Protein AF-A0A0B4XNF4-F1 (afdb_monomer_lite)

Organism: NCBI:txid391936

Foldseek 3Di:
DDDDDDDDPVVVVVVVVVVVVPPPPPPPPQPQVVQVVVCQVDQWNLSVLVLEPQVLLCVLLVPVPDGQDVLLSVLRRHWTFPDKDWDDPPPDCWIWIWTQTPPGDTWIKTFNAQRPDSNTTHWIQIQALLDISSPLSNLLVVLVVDPLSVVLSVCLQPLVCNVVSLVVDDPVSQALSSLSSNCSSCVVHPCNVVSLVSNVVHDDPPRQHCSQLVVCVVVVVVVSNVVSLVVCCVVNPDDLVSLLSVLVNCVVVVNLVVSCVSLVVSCVVVVPPPSSLVSNLLSCLQVVVLLVSLVSVVCCCPVVVDDDDLVVLCVDPSRVCSCPDPNVVVSVVVD

Secondary structure (DSS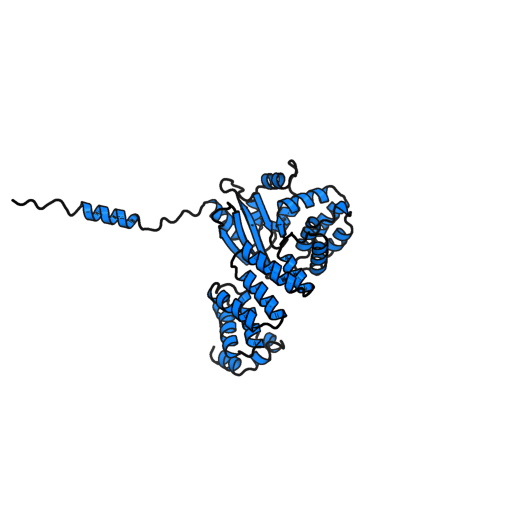P, 8-state):
-----SSSHHHHHHHHHHHHSSS-------HHHHHHHHHHSSSBSHHHHHTB-HHHHHHHTT-TTPPPPHHHHHHHHT-BEEEEEEEE-TTTSEEEEEEEETTTEEEEEEEEE-TTSSS-EEEEEETTTTEEHHHHHHHHHHHHHSHHHHHHHHHTT-HHHHHHHHHTS-GGG-SHHHHHHHHHHHTTSTTHHHHHHHHHHHS-TT---THHHHHHHHTT-HHHHHHHHHHHHHHH-S-HHHHHHHHHHHHHTT-HHHHHHHHHHHHHH-TT-TTHHHHHHHHHHHTT-HHHHHHHHHHHHHHH-----HHHHHHSTTTHHHHTSHHHHHHHH--

Structure (mmCIF, N/CA/C/O backbone):
data_AF-A0A0B4XNF4-F1
#
_entry.id   AF-A0A0B4XNF4-F1
#
loop_
_atom_site.group_PDB
_atom_site.id
_atom_site.type_symbol
_atom_site.label_atom_id
_atom_site.label_alt_id
_atom_site.label_comp_id
_atom_site.label_asym_id
_atom_site.label_entity_id
_atom_site.label_seq_id
_atom_site.pdbx_PDB_ins_code
_atom_site.Cartn_x
_atom_site.Cartn_y
_atom_site.Cartn_z
_atom_site.occupancy
_atom_site.B_iso_or_equiv
_atom_site.auth_seq_id
_atom_site.auth_comp_id
_atom_site.auth_asym_id
_atom_site.auth_atom_id
_atom_site.pdbx_PDB_model_num
ATOM 1 N N . MET A 1 1 ? -77.225 21.112 -27.942 1.00 28.45 1 MET A N 1
ATOM 2 C CA . MET A 1 1 ? -76.495 21.475 -26.704 1.00 28.45 1 MET A CA 1
ATOM 3 C C . MET A 1 1 ? -76.678 20.302 -25.755 1.00 28.45 1 MET A C 1
ATOM 5 O O . MET A 1 1 ? -77.821 20.010 -25.465 1.00 28.45 1 MET A O 1
ATOM 9 N N . VAL A 1 2 ? -75.687 19.519 -25.339 1.00 25.95 2 VAL A N 1
ATOM 10 C CA . VAL A 1 2 ? -74.251 19.757 -25.130 1.00 25.95 2 VAL A CA 1
ATOM 11 C C . VAL A 1 2 ? -73.473 18.478 -25.488 1.00 25.95 2 VAL A C 1
ATOM 13 O O . VAL A 1 2 ? -73.978 17.373 -25.327 1.00 25.95 2 VAL A O 1
ATOM 16 N N . ILE A 1 3 ? -72.271 18.670 -26.031 1.00 24.78 3 ILE A N 1
ATOM 17 C CA . ILE A 1 3 ? -71.303 17.656 -26.462 1.00 24.78 3 ILE A CA 1
ATOM 18 C C . ILE A 1 3 ? -70.523 17.164 -25.233 1.00 24.78 3 ILE A C 1
ATOM 20 O O . ILE A 1 3 ? -69.818 17.954 -24.614 1.00 24.78 3 ILE A O 1
ATOM 24 N N . GLU A 1 4 ? -70.603 15.871 -24.914 1.00 26.36 4 GLU A N 1
ATOM 25 C CA . GLU A 1 4 ? -69.758 15.199 -23.915 1.00 26.36 4 GLU A CA 1
ATOM 26 C C . GLU A 1 4 ? -69.391 13.788 -24.403 1.00 26.36 4 GLU A C 1
ATOM 28 O O . GLU A 1 4 ? -70.054 12.820 -24.070 1.00 26.36 4 GLU A O 1
ATOM 33 N N . THR A 1 5 ? -68.327 13.663 -25.205 1.00 34.84 5 THR A N 1
ATOM 34 C CA . THR A 1 5 ? -67.560 12.409 -25.390 1.00 34.84 5 THR A CA 1
ATOM 35 C C . THR A 1 5 ? -66.313 12.699 -26.229 1.00 34.84 5 THR A C 1
ATOM 37 O O . THR A 1 5 ? -66.325 12.470 -27.431 1.00 34.84 5 THR A O 1
ATOM 40 N N . ALA A 1 6 ? -65.246 13.235 -25.622 1.00 31.80 6 ALA A N 1
ATOM 41 C CA . ALA A 1 6 ? -63.879 13.212 -26.180 1.00 31.80 6 ALA A CA 1
ATOM 42 C C . ALA A 1 6 ? -62.848 13.832 -25.210 1.00 31.80 6 ALA A C 1
ATOM 44 O O . ALA A 1 6 ? -62.191 14.803 -25.558 1.00 31.80 6 ALA A O 1
ATOM 45 N N . CYS A 1 7 ? -62.698 13.343 -23.968 1.00 32.69 7 CYS A N 1
ATOM 46 C CA . CYS A 1 7 ? -61.593 13.841 -23.119 1.00 32.69 7 CYS A CA 1
ATOM 47 C C . CYS A 1 7 ? -61.145 12.909 -21.976 1.00 32.69 7 CYS A C 1
ATOM 49 O O . CYS A 1 7 ? -60.758 13.369 -20.907 1.00 32.69 7 CYS A O 1
ATOM 51 N N . ARG A 1 8 ? -61.206 11.579 -22.152 1.00 33.34 8 ARG A N 1
ATOM 52 C CA . ARG A 1 8 ? -60.682 10.629 -21.139 1.00 33.34 8 ARG A CA 1
ATOM 53 C C . ARG A 1 8 ? -59.681 9.589 -21.658 1.00 33.34 8 ARG A C 1
ATOM 55 O O . ARG A 1 8 ? -58.999 8.972 -20.846 1.00 33.34 8 ARG A O 1
ATOM 62 N N . GLY A 1 9 ? -59.524 9.440 -22.977 1.00 33.97 9 GLY A N 1
ATOM 63 C CA . GLY A 1 9 ? -58.537 8.522 -23.570 1.00 33.97 9 GLY A CA 1
ATOM 64 C C . GLY A 1 9 ? -57.116 9.095 -23.639 1.00 33.97 9 GLY A C 1
ATOM 65 O O . GLY A 1 9 ? -56.156 8.412 -23.295 1.00 33.97 9 GLY A O 1
ATOM 66 N N . LEU A 1 10 ? -56.978 10.374 -24.006 1.00 37.56 10 LEU A N 1
ATOM 67 C CA . LEU A 1 10 ? -55.672 11.021 -24.198 1.00 37.56 10 LEU A CA 1
ATOM 68 C C . LEU A 1 10 ? -54.926 11.290 -22.883 1.00 37.56 10 LEU A C 1
ATOM 70 O O . LEU A 1 10 ? -53.710 11.136 -22.834 1.00 37.56 10 LEU A O 1
ATOM 74 N N . LEU A 1 11 ? -55.633 11.598 -21.789 1.00 36.94 11 LEU A N 1
ATOM 75 C CA . LEU A 1 11 ? -54.983 11.914 -20.512 1.00 36.94 11 LEU A CA 1
ATOM 76 C C . LEU A 1 11 ? -54.323 10.687 -19.853 1.00 36.94 11 LEU A C 1
ATOM 78 O O . LEU A 1 11 ? -53.301 10.825 -19.189 1.00 36.94 11 LEU A O 1
ATOM 82 N N . ARG A 1 12 ? -54.862 9.474 -20.064 1.00 40.56 12 ARG A N 1
ATOM 83 C CA . ARG A 1 12 ? -54.272 8.229 -19.532 1.00 40.56 12 ARG A CA 1
ATOM 84 C C . ARG A 1 12 ? -53.053 7.761 -20.329 1.00 40.56 12 ARG A C 1
ATOM 86 O O . ARG A 1 12 ? -52.117 7.246 -19.730 1.00 40.56 12 ARG A O 1
ATOM 93 N N . LEU A 1 13 ? -53.034 7.989 -21.644 1.00 42.91 13 LEU A N 1
ATOM 94 C CA . LEU A 1 13 ? -51.866 7.700 -22.486 1.00 42.91 13 LEU A CA 1
ATOM 95 C C . LEU A 1 13 ? -50.716 8.684 -22.229 1.00 42.91 13 LEU A C 1
ATOM 97 O O . LEU A 1 13 ? -49.564 8.265 -22.172 1.00 42.91 13 LEU A O 1
ATOM 101 N N . VAL A 1 14 ? -51.021 9.962 -21.977 1.00 48.84 14 VAL A N 1
ATOM 102 C CA . VAL A 1 14 ? -50.005 10.967 -21.626 1.00 48.84 14 VAL A CA 1
ATOM 103 C C . VAL A 1 14 ? -49.441 10.737 -20.216 1.00 48.84 14 VAL A C 1
ATOM 105 O O . VAL A 1 14 ? -48.230 10.839 -20.035 1.00 48.84 14 VAL A O 1
ATOM 108 N N . LEU A 1 15 ? -50.259 10.335 -19.230 1.00 45.06 15 LEU A N 1
ATOM 109 C CA . LEU A 1 15 ? -49.745 9.995 -17.893 1.00 45.06 15 LEU A CA 1
ATOM 110 C C . LEU A 1 15 ? -48.901 8.711 -17.878 1.00 45.06 15 LEU A C 1
ATOM 112 O O . LEU A 1 15 ? -47.903 8.660 -17.166 1.00 45.06 15 LEU A O 1
ATOM 116 N N . ALA A 1 16 ? -49.261 7.690 -18.662 1.00 44.75 16 ALA A N 1
ATOM 117 C CA . ALA A 1 16 ? -48.461 6.467 -18.765 1.00 44.75 16 ALA A CA 1
ATOM 118 C C . ALA A 1 16 ? -47.117 6.713 -19.481 1.00 44.75 16 ALA A C 1
ATOM 120 O O . ALA A 1 16 ? -46.099 6.160 -19.073 1.00 44.75 16 ALA A O 1
ATOM 121 N N . ALA A 1 17 ? -47.089 7.593 -20.489 1.00 43.19 17 ALA A N 1
ATOM 122 C CA . ALA A 1 17 ? -45.854 7.999 -21.161 1.00 43.19 17 ALA A CA 1
ATOM 123 C C . ALA A 1 17 ? -44.941 8.858 -20.262 1.00 43.19 17 ALA A C 1
ATOM 125 O O . ALA A 1 17 ? -43.723 8.706 -20.306 1.00 43.19 17 ALA A O 1
ATOM 126 N N . LEU A 1 18 ? -45.511 9.709 -19.399 1.00 42.59 18 LEU A N 1
ATOM 127 C CA . LEU A 1 18 ? -44.748 10.514 -18.434 1.00 42.59 18 LEU A CA 1
ATOM 128 C C . LEU A 1 18 ? -44.235 9.701 -17.231 1.00 42.59 18 LEU A C 1
ATOM 130 O O . LEU A 1 18 ? -43.198 10.049 -16.677 1.00 42.59 18 LEU A O 1
ATOM 134 N N . LEU A 1 19 ? -44.906 8.605 -16.856 1.00 41.84 19 LEU A N 1
ATOM 135 C CA . LEU A 1 19 ? -44.451 7.692 -15.793 1.00 41.84 19 LEU A CA 1
ATOM 136 C C . LEU A 1 19 ? -43.402 6.670 -16.265 1.00 41.84 19 LEU A C 1
ATOM 138 O O . LEU A 1 19 ? -42.635 6.169 -15.450 1.00 41.84 19 LEU A O 1
ATOM 142 N N . LEU A 1 20 ? -43.321 6.381 -17.568 1.00 41.09 20 LEU A N 1
ATOM 143 C CA . LEU A 1 20 ? -42.229 5.580 -18.143 1.00 41.09 20 LEU A CA 1
ATOM 144 C C . LEU A 1 20 ? -40.959 6.407 -18.408 1.00 41.09 20 LEU A C 1
ATOM 146 O O . LEU A 1 20 ? -39.875 5.839 -18.494 1.00 41.09 20 LEU A O 1
ATOM 150 N N . ALA A 1 21 ? -41.073 7.737 -18.489 1.00 42.31 21 ALA A N 1
ATOM 151 C CA . ALA A 1 21 ? -39.938 8.652 -18.646 1.00 42.31 21 ALA A CA 1
ATOM 152 C C . ALA A 1 21 ? -39.245 9.024 -17.318 1.00 42.31 21 ALA A C 1
ATOM 154 O O . ALA A 1 21 ? -38.211 9.687 -17.339 1.00 42.31 21 ALA A O 1
ATOM 155 N N . SER A 1 22 ? -39.800 8.613 -16.171 1.00 40.47 22 SER A N 1
ATOM 156 C CA . SER A 1 22 ? -39.232 8.843 -14.833 1.00 40.47 22 SER A CA 1
ATOM 157 C C . SER A 1 22 ? -38.650 7.588 -14.181 1.00 40.47 22 SER A C 1
ATOM 159 O O . SER A 1 22 ? -38.170 7.653 -13.048 1.00 40.47 22 SER A O 1
ATOM 161 N N . LEU A 1 23 ? -38.632 6.454 -14.889 1.00 43.44 23 LEU A N 1
ATOM 162 C CA . LEU A 1 23 ? -37.723 5.378 -14.520 1.00 43.44 23 LEU A CA 1
ATOM 163 C C . LEU A 1 23 ? -36.303 5.923 -14.702 1.00 43.44 23 LEU A C 1
ATOM 165 O O . LEU A 1 23 ? -36.015 6.448 -15.782 1.00 43.44 23 LEU A O 1
ATOM 169 N N . PRO A 1 24 ? -35.420 5.841 -13.688 1.00 41.25 24 PRO A N 1
ATOM 170 C CA . PRO A 1 24 ? -34.018 6.138 -13.909 1.00 41.25 24 PRO A CA 1
ATOM 171 C C . PRO A 1 24 ? -33.595 5.249 -15.071 1.00 41.25 24 PRO A C 1
ATOM 173 O O . PRO A 1 24 ? -33.658 4.023 -14.965 1.00 41.25 24 PRO A O 1
ATOM 176 N N . GLN A 1 25 ? -33.257 5.858 -16.211 1.00 42.34 25 GLN A N 1
ATOM 177 C CA . GLN A 1 25 ? -32.556 5.141 -17.260 1.00 42.34 25 GLN A CA 1
ATOM 178 C C . GLN A 1 25 ? -31.376 4.515 -16.540 1.00 42.34 25 GLN A C 1
ATOM 180 O O . GLN A 1 25 ? -30.525 5.245 -16.027 1.00 42.34 25 GLN A O 1
ATOM 185 N N . ALA A 1 26 ? -31.385 3.186 -16.414 1.00 40.59 26 ALA A N 1
ATOM 186 C CA . ALA A 1 26 ? -30.200 2.453 -16.038 1.00 40.59 26 ALA A CA 1
ATOM 187 C C . ALA A 1 26 ? -29.164 2.927 -17.048 1.00 40.59 26 ALA A C 1
ATOM 189 O O . ALA A 1 26 ? -29.261 2.598 -18.233 1.00 40.59 26 ALA A O 1
ATOM 190 N N . ARG A 1 27 ? -28.282 3.841 -16.620 1.00 43.75 27 ARG A N 1
ATOM 191 C CA . ARG A 1 27 ? -27.137 4.234 -17.424 1.00 43.75 27 ARG A CA 1
ATOM 192 C C . ARG A 1 27 ? -26.480 2.902 -17.706 1.00 43.75 27 ARG A C 1
ATOM 194 O O . ARG A 1 27 ? -26.075 2.232 -16.760 1.00 43.75 27 ARG A O 1
ATOM 201 N N . ALA A 1 28 ? -26.501 2.480 -18.969 1.00 45.72 28 ALA A N 1
ATOM 202 C CA . ALA A 1 28 ? -25.664 1.378 -19.386 1.00 45.72 28 ALA A CA 1
ATOM 203 C C . ALA A 1 28 ? -24.283 1.753 -18.863 1.00 45.72 28 ALA A C 1
ATOM 205 O O . ALA A 1 28 ? -23.783 2.827 -19.222 1.00 45.72 28 ALA A O 1
ATOM 206 N N . GLU A 1 29 ? -23.759 0.967 -17.917 1.00 50.31 29 GLU A N 1
ATOM 207 C CA . GLU A 1 29 ? -22.402 1.179 -17.442 1.00 50.31 29 GLU A CA 1
ATOM 208 C C . GLU A 1 29 ? -21.552 1.311 -18.694 1.00 50.31 29 GLU A C 1
ATOM 210 O O . GLU A 1 29 ? -21.731 0.510 -19.627 1.00 50.31 29 GLU A O 1
ATOM 215 N N . PRO A 1 30 ? -20.729 2.365 -18.799 1.00 56.06 30 PRO A N 1
ATOM 216 C CA . PRO A 1 30 ? -19.910 2.510 -19.976 1.00 56.06 30 PRO A CA 1
ATOM 217 C C . PRO A 1 30 ? -19.162 1.176 -20.106 1.00 56.06 30 PRO A C 1
ATOM 219 O O . PRO A 1 30 ? -18.487 0.752 -19.171 1.00 56.06 30 PRO A O 1
ATOM 222 N N . ALA A 1 31 ? -19.327 0.493 -21.248 1.00 59.81 31 ALA A N 1
ATOM 223 C CA . ALA A 1 31 ? -18.692 -0.795 -21.560 1.00 59.81 31 ALA A CA 1
ATOM 224 C C . ALA A 1 31 ? -17.223 -0.943 -21.084 1.00 59.81 31 ALA A C 1
ATOM 226 O O . ALA A 1 31 ? -16.822 -2.056 -20.740 1.00 59.81 31 ALA A O 1
ATOM 227 N N . PRO A 1 32 ? -16.417 0.137 -21.014 1.00 65.00 32 PRO A N 1
ATOM 228 C CA . PRO A 1 32 ? -15.064 0.077 -20.488 1.00 65.00 32 PRO A CA 1
ATOM 229 C C . PRO A 1 32 ? -14.950 -0.126 -18.952 1.00 65.00 32 PRO A C 1
ATOM 231 O O . PRO A 1 32 ? -14.004 -0.771 -18.500 1.00 65.00 32 PRO A O 1
ATOM 234 N N . TYR A 1 33 ? -15.908 0.355 -18.148 1.00 72.25 33 TYR A N 1
ATOM 235 C CA . TYR A 1 33 ? -15.949 0.167 -16.685 1.00 72.25 33 TYR A CA 1
ATOM 236 C C . TYR A 1 33 ? -16.245 -1.294 -16.324 1.00 72.25 33 TYR A C 1
ATOM 238 O O . TYR A 1 33 ? -15.512 -1.908 -15.553 1.00 72.25 33 TYR A O 1
ATOM 246 N N . ALA A 1 34 ? -17.245 -1.891 -16.978 1.00 77.62 34 ALA A N 1
ATOM 247 C CA . ALA A 1 34 ? -17.615 -3.291 -16.776 1.00 77.62 34 ALA A CA 1
ATOM 248 C C . ALA A 1 34 ? -16.470 -4.264 -17.118 1.00 77.62 34 ALA A C 1
ATOM 250 O O . ALA A 1 34 ? -16.282 -5.268 -16.437 1.00 77.62 34 ALA A O 1
ATOM 251 N N . ALA A 1 35 ? -15.668 -3.960 -18.146 1.00 78.81 35 ALA A N 1
ATOM 252 C CA . ALA A 1 35 ? -14.488 -4.758 -18.482 1.00 78.81 35 ALA A CA 1
ATOM 253 C C . ALA A 1 35 ? -13.402 -4.692 -17.395 1.00 78.81 35 ALA A C 1
ATOM 255 O O . ALA A 1 35 ? -12.731 -5.692 -17.138 1.00 78.81 35 ALA A O 1
ATOM 256 N N . LEU A 1 36 ? -13.228 -3.527 -16.759 1.00 81.62 36 LEU A N 1
ATOM 257 C CA . LEU A 1 36 ? -12.275 -3.347 -15.668 1.00 81.62 36 LEU A CA 1
ATOM 258 C C . LEU A 1 36 ? -12.747 -4.049 -14.392 1.00 81.62 36 LEU A C 1
ATOM 260 O O . LEU A 1 36 ? -11.963 -4.783 -13.799 1.00 81.62 36 LEU A O 1
ATOM 264 N N . GLU A 1 37 ? -14.014 -3.881 -14.012 1.00 83.25 37 GLU A N 1
ATOM 265 C CA . GLU A 1 37 ? -14.615 -4.611 -12.887 1.00 83.25 37 GLU A CA 1
ATOM 266 C C . GLU A 1 37 ? -14.481 -6.124 -13.091 1.00 83.25 37 GLU A C 1
ATOM 268 O O . GLU A 1 37 ? -13.939 -6.816 -12.235 1.00 83.25 37 GLU A O 1
ATOM 273 N N . HIS A 1 38 ? -14.817 -6.626 -14.284 1.00 85.06 38 HIS A N 1
ATOM 274 C CA . HIS A 1 38 ? -14.670 -8.048 -14.590 1.00 85.06 38 HIS A CA 1
ATOM 275 C C . HIS A 1 38 ? -13.218 -8.543 -14.499 1.00 85.06 38 HIS A C 1
ATOM 277 O O . HIS A 1 38 ? -12.954 -9.661 -14.056 1.00 85.06 38 HIS A O 1
ATOM 283 N N . ALA A 1 39 ? -12.246 -7.718 -14.899 1.00 85.00 39 ALA A N 1
ATOM 284 C CA . ALA A 1 39 ? -10.832 -8.049 -14.751 1.00 85.00 39 ALA A CA 1
ATOM 285 C C . ALA A 1 39 ? -10.368 -8.054 -13.279 1.00 85.00 39 ALA A C 1
ATOM 287 O O . ALA A 1 39 ? -9.372 -8.702 -12.950 1.00 85.00 39 ALA A O 1
ATOM 288 N N . LEU A 1 40 ? -11.073 -7.348 -12.396 1.00 84.94 40 LEU A N 1
ATOM 289 C CA . LEU A 1 40 ? -10.764 -7.236 -10.972 1.00 84.94 40 LEU A CA 1
ATOM 290 C C . LEU A 1 40 ? -11.582 -8.194 -10.091 1.00 84.94 40 LEU A C 1
ATOM 292 O O . LEU A 1 40 ? -11.242 -8.349 -8.924 1.00 84.94 40 LEU A O 1
ATOM 296 N N . ASP A 1 41 ? -12.564 -8.914 -10.648 1.00 83.88 41 ASP A N 1
ATOM 297 C CA . ASP A 1 41 ? -13.297 -10.002 -9.969 1.00 83.88 41 ASP A CA 1
ATOM 298 C C . ASP A 1 41 ? -12.378 -11.151 -9.500 1.00 83.88 41 ASP A C 1
ATOM 300 O O . ASP A 1 41 ? -12.750 -11.989 -8.673 1.00 83.88 41 ASP A O 1
ATOM 304 N N . GLY A 1 42 ? -11.171 -11.233 -10.065 1.00 80.50 42 GLY A N 1
ATOM 305 C CA . GLY A 1 42 ? -10.157 -12.210 -9.694 1.00 80.50 42 GLY A CA 1
ATOM 306 C C . GLY A 1 42 ? -9.465 -11.916 -8.359 1.00 80.50 42 GLY A C 1
ATOM 307 O O . GLY A 1 42 ? -9.653 -10.898 -7.707 1.00 80.50 42 GLY A O 1
ATOM 308 N N . THR A 1 43 ? -8.574 -12.824 -7.956 1.00 80.88 43 THR A N 1
ATOM 309 C CA . THR A 1 43 ? -7.739 -12.642 -6.750 1.00 80.88 43 THR A CA 1
ATOM 310 C C . THR A 1 43 ? -6.354 -12.080 -7.060 1.00 80.88 43 THR A C 1
ATOM 312 O O . THR A 1 43 ? -5.520 -11.983 -6.159 1.00 80.88 43 THR A O 1
ATOM 315 N N . THR A 1 44 ? -6.076 -11.740 -8.322 1.00 85.81 44 THR A N 1
ATOM 316 C CA . THR A 1 44 ? -4.796 -11.179 -8.765 1.00 85.81 44 THR A CA 1
ATOM 317 C C . THR A 1 44 ? -4.991 -10.080 -9.804 1.00 85.81 44 THR A C 1
ATOM 319 O O . THR A 1 44 ? -6.036 -10.006 -10.444 1.00 85.81 44 THR A O 1
ATOM 322 N N . LEU A 1 45 ? -3.959 -9.262 -10.028 1.00 84.62 45 LEU A N 1
ATOM 323 C CA . LEU A 1 45 ? -3.954 -8.248 -11.093 1.00 84.62 45 LEU A CA 1
ATOM 324 C C . LEU A 1 45 ? -3.729 -8.834 -12.501 1.00 84.62 45 LEU A C 1
ATOM 326 O O . LEU A 1 45 ? -3.678 -8.094 -13.480 1.00 84.62 45 LEU A O 1
ATOM 330 N N . GLY A 1 46 ? -3.572 -10.151 -12.642 1.00 86.81 46 GLY A N 1
ATOM 331 C CA . GLY A 1 46 ? -3.288 -10.814 -13.918 1.00 86.81 46 GLY A CA 1
ATOM 332 C C . GLY A 1 46 ? -4.266 -10.446 -15.041 1.00 86.81 46 GLY A C 1
ATOM 333 O O . GLY A 1 46 ? -3.807 -10.063 -16.119 1.00 86.81 46 GLY A O 1
ATOM 334 N N . PRO A 1 47 ? -5.592 -10.488 -14.816 1.00 87.88 47 PRO A N 1
ATOM 335 C CA . PRO A 1 47 ? -6.554 -10.101 -15.842 1.00 87.88 47 PRO A CA 1
ATOM 336 C C . PRO A 1 47 ? -6.492 -8.604 -16.187 1.00 87.88 47 PRO A C 1
ATOM 338 O O . PRO A 1 47 ? -6.645 -8.255 -17.356 1.00 87.88 47 PRO A O 1
ATOM 341 N N . LEU A 1 48 ? -6.162 -7.728 -15.225 1.00 87.19 48 LEU A N 1
ATOM 342 C CA . LEU A 1 48 ? -5.898 -6.308 -15.498 1.00 87.19 48 LEU A CA 1
ATOM 343 C C . LEU A 1 48 ? -4.718 -6.137 -16.466 1.00 87.19 48 LEU A C 1
ATOM 345 O O . LEU A 1 48 ? -4.785 -5.304 -17.368 1.00 87.19 48 LEU A O 1
ATOM 349 N N . MET A 1 49 ? -3.668 -6.963 -16.352 1.00 86.56 49 MET A N 1
ATOM 350 C CA . MET A 1 49 ? -2.564 -6.958 -17.328 1.00 86.56 49 MET A CA 1
ATOM 351 C C . MET A 1 49 ? -3.044 -7.331 -18.738 1.00 86.56 49 MET A C 1
ATOM 353 O O . MET A 1 49 ? -2.458 -6.894 -19.724 1.00 86.56 49 MET A O 1
ATOM 357 N N . GLY A 1 50 ? -4.110 -8.128 -18.856 1.00 87.06 50 GLY A N 1
ATOM 358 C CA . GLY A 1 50 ? -4.723 -8.484 -20.138 1.00 87.06 50 GLY A CA 1
ATOM 359 C C . GLY A 1 50 ? -5.360 -7.293 -20.860 1.00 87.06 50 GLY A C 1
ATOM 360 O O . GLY A 1 50 ? -5.406 -7.280 -22.091 1.00 87.06 50 GLY A O 1
ATOM 361 N N . LEU A 1 51 ? -5.781 -6.273 -20.106 1.00 89.00 51 LEU A N 1
ATOM 362 C CA . LEU A 1 51 ? -6.349 -5.025 -20.623 1.00 89.00 51 LEU A CA 1
ATOM 363 C C . LEU A 1 51 ? -5.285 -3.998 -21.039 1.00 89.00 51 LEU A C 1
ATOM 365 O O . LEU A 1 51 ? -5.634 -2.955 -21.594 1.00 89.00 51 LEU A O 1
ATOM 369 N N . LEU A 1 52 ? -4.004 -4.279 -20.786 1.00 89.44 52 LEU A N 1
ATOM 370 C CA . LEU A 1 52 ? -2.896 -3.377 -21.074 1.00 89.44 52 LEU A CA 1
ATOM 371 C C . LEU A 1 52 ? -2.507 -3.406 -22.560 1.00 89.44 52 LEU A C 1
ATOM 373 O O . LEU A 1 52 ? -2.111 -4.441 -23.111 1.00 89.44 52 LEU A O 1
ATOM 377 N N . ASP A 1 53 ? -2.551 -2.243 -23.203 1.00 90.19 53 ASP A N 1
ATOM 378 C CA . ASP A 1 53 ? -1.970 -2.002 -24.519 1.00 90.19 53 ASP A CA 1
ATOM 379 C C . ASP A 1 53 ? -0.450 -1.858 -24.386 1.00 90.19 53 ASP A C 1
ATOM 381 O O . ASP A 1 53 ? 0.103 -0.773 -24.209 1.00 90.19 53 ASP A O 1
ATOM 385 N N . THR A 1 54 ? 0.246 -2.988 -24.499 1.00 88.81 54 THR A N 1
ATOM 386 C CA . THR A 1 54 ? 1.710 -3.054 -24.416 1.00 88.81 54 THR A CA 1
ATOM 387 C C . THR A 1 54 ? 2.417 -2.248 -25.507 1.00 88.81 54 THR A C 1
ATOM 389 O O . THR A 1 54 ? 3.567 -1.858 -25.315 1.00 88.81 54 THR A O 1
ATOM 392 N N . ALA A 1 55 ? 1.764 -1.992 -26.648 1.00 88.25 55 ALA A N 1
ATOM 393 C CA . ALA A 1 55 ? 2.337 -1.173 -27.711 1.00 88.25 55 ALA A CA 1
ATOM 394 C C . ALA A 1 55 ? 2.225 0.319 -27.373 1.00 88.25 55 ALA A C 1
ATOM 396 O O . ALA A 1 55 ? 3.182 1.064 -27.587 1.00 88.25 55 ALA A O 1
ATOM 397 N N . ALA A 1 56 ? 1.090 0.757 -26.819 1.00 89.25 56 ALA A N 1
ATOM 398 C CA . ALA A 1 56 ? 0.963 2.101 -26.259 1.00 89.25 56 ALA A CA 1
ATOM 399 C C . ALA A 1 56 ? 1.951 2.322 -25.114 1.00 89.25 56 ALA A C 1
ATOM 401 O O . ALA A 1 56 ? 2.703 3.290 -25.165 1.00 89.25 56 ALA A O 1
ATOM 402 N N . LEU A 1 57 ? 2.040 1.374 -24.179 1.00 90.38 57 LEU A N 1
ATOM 403 C CA . LEU A 1 57 ? 2.997 1.431 -23.079 1.00 90.38 57 LEU A CA 1
ATOM 404 C C . LEU A 1 57 ? 4.442 1.579 -23.577 1.00 90.38 57 LEU A C 1
ATOM 406 O O . LEU A 1 57 ? 5.185 2.412 -23.071 1.00 90.38 57 LEU A O 1
ATOM 410 N N . ALA A 1 58 ? 4.850 0.801 -24.587 1.00 89.81 58 ALA A N 1
ATOM 411 C CA . ALA A 1 58 ? 6.192 0.904 -25.161 1.00 89.81 58 ALA A CA 1
ATOM 412 C C . ALA A 1 58 ? 6.453 2.278 -25.804 1.00 89.81 58 ALA A C 1
ATOM 414 O O . ALA A 1 58 ? 7.558 2.812 -25.681 1.00 89.81 58 ALA A O 1
ATOM 415 N N . ARG A 1 59 ? 5.451 2.867 -26.475 1.00 90.31 59 ARG A N 1
ATOM 416 C CA . ARG A 1 59 ? 5.549 4.228 -27.030 1.00 90.31 59 ARG A CA 1
ATOM 417 C C . ARG A 1 59 ? 5.679 5.273 -25.928 1.00 90.31 59 ARG A C 1
ATOM 419 O O . ARG A 1 59 ? 6.579 6.101 -26.007 1.00 90.31 59 ARG A O 1
ATOM 426 N N . ASP A 1 60 ? 4.838 5.189 -24.903 1.00 90.50 60 ASP A N 1
ATOM 427 C CA . ASP A 1 60 ? 4.823 6.122 -23.772 1.00 90.50 60 ASP A CA 1
ATOM 428 C C . ASP A 1 60 ? 6.131 5.995 -22.944 1.00 90.50 60 ASP A C 1
ATOM 430 O O . ASP A 1 60 ? 6.690 6.981 -22.463 1.00 90.50 60 ASP A O 1
ATOM 434 N N . ALA A 1 61 ? 6.728 4.798 -22.905 1.00 90.12 61 ALA A N 1
ATOM 435 C CA . ALA A 1 61 ? 8.056 4.548 -22.342 1.00 90.12 61 ALA A CA 1
ATOM 436 C C . ALA A 1 61 ? 9.229 5.014 -23.238 1.00 90.12 61 ALA A C 1
ATOM 438 O O . ALA A 1 61 ? 10.373 5.027 -22.778 1.00 90.12 61 ALA A O 1
ATOM 439 N N . GLY A 1 62 ? 8.983 5.407 -24.493 1.00 92.00 62 GLY A N 1
ATOM 440 C CA . GLY A 1 62 ? 10.018 5.839 -25.442 1.00 92.00 62 GLY A CA 1
ATOM 441 C C . GLY A 1 62 ? 10.876 4.699 -26.009 1.00 92.00 62 GLY A C 1
ATOM 442 O O . GLY A 1 62 ? 12.022 4.919 -26.391 1.00 92.00 62 GLY A O 1
ATOM 443 N N . LEU A 1 63 ? 10.350 3.473 -26.056 1.00 88.12 63 LEU A N 1
ATOM 444 C CA . LEU A 1 63 ? 11.117 2.255 -26.340 1.00 88.12 63 LEU A CA 1
ATOM 445 C C . LEU A 1 63 ? 11.266 1.890 -27.829 1.00 88.12 63 LEU A C 1
ATOM 447 O O . LEU A 1 63 ? 11.793 0.822 -28.117 1.00 88.12 63 LEU A O 1
ATOM 451 N N . ALA A 1 64 ? 10.844 2.744 -28.769 1.00 76.19 64 ALA A N 1
ATOM 452 C CA . ALA A 1 64 ? 11.015 2.557 -30.222 1.00 76.19 64 ALA A CA 1
ATOM 453 C C . ALA A 1 64 ? 10.754 1.107 -30.710 1.00 76.19 64 ALA A C 1
ATOM 455 O O . ALA A 1 64 ? 11.664 0.411 -31.150 1.00 76.19 64 ALA A O 1
ATOM 456 N N . GLU A 1 65 ? 9.505 0.646 -30.578 1.00 74.56 65 GLU A N 1
ATOM 457 C CA . GLU A 1 65 ? 9.023 -0.713 -30.918 1.00 74.56 65 GLU A CA 1
ATOM 458 C C . GLU A 1 65 ? 9.633 -1.887 -30.131 1.00 74.56 65 GLU A C 1
ATOM 460 O O . GLU A 1 65 ? 9.201 -3.029 -30.305 1.00 74.56 65 GLU A O 1
ATOM 465 N N . ARG A 1 66 ? 10.578 -1.654 -29.211 1.00 80.00 66 ARG A N 1
ATOM 466 C CA . ARG A 1 66 ? 11.084 -2.726 -28.346 1.00 80.00 66 ARG A CA 1
ATOM 467 C C . ARG A 1 66 ? 9.957 -3.245 -27.442 1.00 80.00 66 ARG A C 1
ATOM 469 O O . ARG A 1 66 ? 9.244 -2.440 -26.834 1.00 80.00 66 ARG A O 1
ATOM 476 N N . PRO A 1 67 ? 9.799 -4.574 -27.311 1.00 76.19 67 PRO A N 1
ATOM 477 C CA . PRO A 1 67 ? 8.763 -5.137 -26.461 1.00 76.19 67 PRO A CA 1
ATOM 478 C C . PRO A 1 67 ? 9.056 -4.838 -24.990 1.00 76.19 67 PRO A C 1
ATOM 480 O O . PRO A 1 67 ? 10.197 -4.933 -24.531 1.00 76.19 67 PRO A O 1
ATOM 483 N N . VAL A 1 68 ? 8.003 -4.527 -24.237 1.00 75.56 68 VAL A N 1
ATOM 484 C CA . VAL A 1 68 ? 8.079 -4.430 -22.777 1.00 75.56 68 VAL A CA 1
ATOM 485 C C . VAL A 1 68 ? 8.392 -5.824 -22.213 1.00 75.56 68 VAL A C 1
ATOM 487 O O . VAL A 1 68 ? 7.728 -6.788 -22.604 1.00 75.56 68 VAL A O 1
ATOM 490 N N . PRO A 1 69 ? 9.380 -5.975 -21.311 1.00 71.75 69 PRO A N 1
ATOM 491 C CA . PRO A 1 69 ? 9.766 -7.286 -20.799 1.00 71.75 69 PRO A CA 1
ATOM 492 C C . PRO A 1 69 ? 8.596 -8.017 -20.126 1.00 71.75 69 PRO A C 1
ATOM 494 O O . PRO A 1 69 ? 8.013 -7.513 -19.171 1.00 71.75 69 PRO A O 1
ATOM 497 N N . GLU A 1 70 ? 8.294 -9.247 -20.551 1.00 72.38 70 GLU A N 1
ATOM 498 C CA . GLU A 1 70 ? 7.190 -10.053 -19.995 1.00 72.38 70 GLU A CA 1
ATOM 499 C C . GLU A 1 70 ? 7.337 -10.291 -18.479 1.00 72.38 70 GLU A C 1
ATOM 501 O O . GLU A 1 70 ? 6.354 -10.404 -17.748 1.00 72.38 70 GLU A O 1
ATOM 506 N N . ALA A 1 71 ? 8.577 -10.304 -17.981 1.00 67.00 71 ALA A N 1
ATOM 507 C CA . ALA A 1 71 ? 8.879 -10.382 -16.555 1.00 67.00 71 ALA A CA 1
ATOM 508 C C . ALA A 1 71 ? 8.262 -9.225 -15.740 1.00 67.00 71 ALA A C 1
ATOM 510 O O . ALA A 1 71 ? 7.838 -9.461 -14.610 1.00 67.00 71 ALA A O 1
ATOM 511 N N . LEU A 1 72 ? 8.161 -8.015 -16.316 1.00 67.75 72 LEU A N 1
ATOM 512 C CA . LEU A 1 72 ? 7.478 -6.865 -15.708 1.00 67.75 72 LEU A CA 1
ATOM 513 C C . LEU A 1 72 ? 5.999 -7.214 -15.505 1.00 67.75 72 LEU A C 1
ATOM 515 O O . LEU A 1 72 ? 5.493 -7.211 -14.386 1.00 67.75 72 LEU A O 1
ATOM 519 N N . LEU A 1 73 ? 5.334 -7.595 -16.596 1.00 73.19 73 LEU A N 1
ATOM 520 C CA . LEU A 1 73 ? 3.893 -7.842 -16.626 1.00 73.19 73 LEU A CA 1
ATOM 521 C C . LEU A 1 73 ? 3.491 -9.003 -15.719 1.00 73.19 73 LEU A C 1
ATOM 523 O O . LEU A 1 73 ? 2.530 -8.893 -14.962 1.00 73.19 73 LEU A O 1
ATOM 527 N N . ARG A 1 74 ? 4.253 -10.102 -15.736 1.00 77.56 74 ARG A N 1
ATOM 528 C CA . ARG A 1 74 ? 3.971 -11.257 -14.873 1.00 77.56 74 ARG A CA 1
ATOM 529 C C . ARG A 1 74 ? 4.074 -10.908 -13.398 1.00 77.56 74 ARG A C 1
ATOM 531 O O . ARG A 1 74 ? 3.273 -11.389 -12.604 1.00 77.56 74 ARG A O 1
ATOM 538 N N . ARG A 1 75 ? 5.034 -10.065 -13.025 1.00 73.00 75 ARG A N 1
ATOM 539 C CA . ARG A 1 75 ? 5.226 -9.690 -11.629 1.00 73.00 75 ARG A CA 1
ATOM 540 C C . ARG A 1 75 ? 4.082 -8.833 -11.111 1.00 73.00 75 ARG A C 1
ATOM 542 O O . ARG A 1 75 ? 3.497 -9.195 -10.093 1.00 73.00 75 ARG A O 1
ATOM 549 N N . PHE A 1 76 ? 3.730 -7.761 -11.818 1.00 75.62 76 PHE A N 1
ATOM 550 C CA . PHE A 1 76 ? 2.571 -6.946 -11.447 1.00 75.62 76 PHE A CA 1
ATOM 551 C C . PHE A 1 76 ? 1.281 -7.774 -11.468 1.00 75.62 76 PHE A C 1
ATOM 553 O O . PHE A 1 76 ? 0.523 -7.736 -10.506 1.00 75.62 76 PHE A O 1
ATOM 560 N N . GLY A 1 77 ? 1.098 -8.631 -12.476 1.00 80.50 77 GLY A N 1
ATOM 561 C CA . GLY A 1 77 ? -0.059 -9.523 -12.575 1.00 80.50 77 GLY A CA 1
ATOM 562 C C . GLY A 1 77 ? -0.165 -10.572 -11.460 1.00 80.50 77 GLY A C 1
ATOM 563 O O . GLY A 1 77 ? -1.262 -11.017 -11.140 1.00 80.50 77 GLY A O 1
ATOM 564 N N . SER A 1 78 ? 0.951 -10.976 -10.848 1.00 81.56 78 SER A N 1
ATOM 565 C CA . SER A 1 78 ? 0.963 -11.976 -9.769 1.00 81.56 78 SER A CA 1
ATOM 566 C C . SER A 1 78 ? 0.545 -11.434 -8.398 1.00 81.56 78 SER A C 1
ATOM 568 O O . SER A 1 78 ? 0.309 -12.221 -7.480 1.00 81.56 78 SER A O 1
ATOM 570 N N . GLN A 1 79 ? 0.441 -10.109 -8.243 1.00 80.38 79 GLN A N 1
ATOM 571 C CA . GLN A 1 79 ? 0.055 -9.499 -6.972 1.00 80.38 79 GLN A CA 1
ATOM 572 C C . GLN A 1 79 ? -1.357 -9.923 -6.578 1.00 80.38 79 GLN A C 1
ATOM 574 O O . GLN A 1 79 ? -2.286 -9.831 -7.382 1.00 80.38 79 GLN A O 1
ATOM 579 N N . ARG A 1 80 ? -1.505 -10.390 -5.334 1.00 82.19 80 ARG A N 1
ATOM 580 C CA . ARG A 1 80 ? -2.778 -10.867 -4.796 1.00 82.19 80 ARG A CA 1
ATOM 581 C C . ARG A 1 80 ? -3.599 -9.726 -4.214 1.00 82.19 80 ARG A C 1
ATOM 583 O O . ARG A 1 80 ? -3.081 -8.911 -3.452 1.00 82.19 80 ARG A O 1
ATOM 590 N N . LEU A 1 81 ? -4.889 -9.751 -4.508 1.00 83.62 81 LEU A N 1
ATOM 591 C CA . LEU A 1 81 ? -5.884 -8.788 -4.061 1.00 83.62 81 LEU A CA 1
ATOM 592 C C . LEU A 1 81 ? -6.848 -9.451 -3.079 1.00 83.62 81 LEU A C 1
ATOM 594 O O . LEU A 1 81 ? -7.195 -10.624 -3.225 1.00 83.62 81 LEU A O 1
ATOM 598 N N . GLN A 1 82 ? -7.271 -8.689 -2.079 1.00 80.88 82 GLN A N 1
ATOM 599 C CA . GLN A 1 82 ? -8.397 -9.011 -1.200 1.00 80.88 82 GLN A CA 1
ATOM 600 C C . GLN A 1 82 ? -9.651 -8.220 -1.575 1.00 80.88 82 GLN A C 1
ATOM 602 O O . GLN A 1 82 ? -10.757 -8.634 -1.239 1.00 80.88 82 GLN A O 1
ATOM 607 N N . GLY A 1 83 ? -9.479 -7.100 -2.274 1.00 81.56 83 GLY A N 1
ATOM 608 C CA . GLY A 1 83 ? -10.572 -6.299 -2.794 1.00 81.56 83 GLY A CA 1
ATOM 609 C C . GLY A 1 83 ? -10.066 -5.075 -3.542 1.00 81.56 83 GLY A C 1
ATOM 610 O O . GLY A 1 83 ? -8.878 -4.738 -3.505 1.00 81.56 83 GLY A O 1
ATOM 611 N N . HIS A 1 84 ? -10.990 -4.390 -4.201 1.00 86.06 84 HIS A N 1
ATOM 612 C CA . HIS A 1 84 ? -10.719 -3.164 -4.933 1.00 86.06 84 HIS A CA 1
ATOM 613 C C . HIS A 1 84 ? -11.851 -2.152 -4.772 1.00 86.06 84 HIS A C 1
ATOM 615 O O . HIS A 1 84 ? -12.956 -2.475 -4.336 1.00 86.06 84 HIS A O 1
ATOM 621 N N . ARG A 1 85 ? -11.554 -0.896 -5.099 1.00 85.31 85 ARG A N 1
ATOM 622 C CA . ARG A 1 85 ? -12.549 0.160 -5.299 1.00 85.31 85 ARG A CA 1
ATOM 623 C C . ARG A 1 85 ? -12.151 0.974 -6.509 1.00 85.31 85 ARG A C 1
ATOM 625 O O . ARG A 1 85 ? -10.989 1.354 -6.631 1.00 85.31 85 ARG A O 1
ATOM 632 N N . LEU A 1 86 ? -13.118 1.262 -7.362 1.00 85.00 86 LEU A N 1
ATOM 633 C CA . LEU A 1 86 ? -12.914 2.055 -8.557 1.00 85.00 86 LEU A CA 1
ATOM 634 C C . LEU A 1 86 ? -13.598 3.412 -8.385 1.00 85.00 86 LEU A C 1
ATOM 636 O O . LEU A 1 86 ? -14.755 3.498 -7.975 1.00 85.00 86 LEU A O 1
ATOM 640 N N . TYR A 1 87 ? -12.854 4.475 -8.661 1.00 82.00 87 TYR A N 1
ATOM 641 C CA . TYR A 1 87 ? -13.318 5.851 -8.598 1.00 82.00 87 TYR A CA 1
ATOM 642 C C . TYR A 1 87 ? -13.145 6.479 -9.982 1.00 82.00 87 TYR A C 1
ATOM 644 O O . TYR A 1 87 ? -12.028 6.574 -10.501 1.00 82.00 87 TYR A O 1
ATOM 652 N N . GLU A 1 88 ? -14.247 6.914 -10.589 1.00 74.88 88 GLU A N 1
ATOM 653 C CA . GLU A 1 88 ? -14.184 7.723 -11.804 1.00 74.88 88 GLU A CA 1
ATOM 654 C C . GLU A 1 88 ? -13.724 9.139 -11.463 1.00 74.88 88 GLU A C 1
ATOM 656 O O . GLU A 1 88 ? -14.226 9.764 -10.526 1.00 74.88 88 GLU A O 1
ATOM 661 N N . GLN A 1 89 ? -12.790 9.659 -12.255 1.00 68.88 89 GLN A N 1
ATOM 662 C CA . GLN A 1 89 ? -12.483 11.081 -12.279 1.00 68.88 89 GLN A CA 1
ATOM 663 C C . GLN A 1 89 ? -13.225 11.701 -13.473 1.00 68.88 89 GLN A C 1
ATOM 665 O O . GLN A 1 89 ? -12.807 11.480 -14.612 1.00 68.88 89 GLN A O 1
ATOM 670 N N . PRO A 1 90 ? -14.327 12.448 -13.246 1.00 49.28 90 PRO A N 1
ATOM 671 C CA . PRO A 1 90 ? -15.289 12.809 -14.295 1.00 49.28 90 PRO A CA 1
ATOM 672 C C . PRO A 1 90 ? -14.719 13.589 -15.492 1.00 49.28 90 PRO A C 1
ATOM 674 O O . PRO A 1 90 ? -15.337 13.587 -16.552 1.00 49.28 90 PRO A O 1
ATOM 677 N N . ASP A 1 91 ? -13.538 14.201 -15.353 1.00 57.34 91 ASP A N 1
ATOM 678 C CA . ASP A 1 91 ? -13.006 15.168 -16.322 1.00 57.34 91 ASP A CA 1
ATOM 679 C C . ASP A 1 91 ? -11.620 14.809 -16.898 1.00 57.34 91 ASP A C 1
ATOM 681 O O . ASP A 1 91 ? -11.117 15.521 -17.767 1.00 57.34 91 ASP A O 1
ATOM 685 N N . SER A 1 92 ? -10.973 13.727 -16.441 1.00 65.69 92 SER A N 1
ATOM 686 C CA . SER A 1 92 ? -9.570 13.429 -16.798 1.00 65.69 92 SER A CA 1
ATOM 687 C C . SER A 1 92 ? -9.390 12.285 -17.799 1.00 65.69 92 SER A C 1
ATOM 689 O O . SER A 1 92 ? -8.293 12.104 -18.329 1.00 65.69 92 SER A O 1
ATOM 691 N N . GLY A 1 93 ? -10.434 11.488 -18.056 1.00 67.81 93 GLY A N 1
ATOM 692 C CA . GLY A 1 93 ? -10.289 10.227 -18.795 1.00 67.81 93 GLY A CA 1
ATOM 693 C C . GLY A 1 93 ? -9.408 9.203 -18.062 1.00 67.81 93 GLY A C 1
ATOM 694 O O . GLY A 1 93 ? -8.889 8.278 -18.686 1.00 67.81 93 GLY A O 1
ATOM 695 N N . GLN A 1 94 ? -9.215 9.378 -16.751 1.00 79.44 94 GLN A N 1
ATOM 696 C CA . GLN A 1 94 ? -8.475 8.465 -15.886 1.00 79.44 94 GLN A CA 1
ATOM 697 C C . GLN A 1 94 ? -9.419 7.787 -14.900 1.00 79.44 94 GLN A C 1
ATOM 699 O O . GLN A 1 94 ? -10.471 8.315 -14.532 1.00 79.44 94 GLN A O 1
ATOM 704 N N . LEU A 1 95 ? -9.003 6.609 -14.449 1.00 84.69 95 LEU A N 1
ATOM 705 C CA . LEU A 1 95 ? -9.691 5.859 -13.410 1.00 84.69 95 LEU A CA 1
ATOM 706 C C . LEU A 1 95 ? -8.747 5.680 -12.230 1.00 84.69 95 LEU A C 1
ATOM 708 O O . LEU A 1 95 ? -7.616 5.235 -12.408 1.00 84.69 95 LEU A O 1
ATOM 712 N N . LEU A 1 96 ? -9.202 6.009 -11.024 1.00 85.75 96 LEU A N 1
ATOM 713 C CA . LEU A 1 96 ? -8.451 5.718 -9.810 1.00 85.75 96 LEU A CA 1
ATOM 714 C C . LEU A 1 96 ? -8.921 4.375 -9.254 1.00 85.75 96 LEU A C 1
ATOM 716 O O . LEU A 1 96 ? -10.074 4.213 -8.866 1.00 85.75 96 LEU A O 1
ATOM 720 N N . LEU A 1 97 ? -8.009 3.418 -9.199 1.00 86.75 97 LEU A N 1
ATOM 721 C CA . LEU A 1 97 ? -8.227 2.075 -8.698 1.00 86.75 97 LEU A CA 1
ATOM 722 C C . LEU A 1 97 ? -7.502 1.915 -7.361 1.00 86.75 97 LEU A C 1
ATOM 724 O O . LEU A 1 97 ? -6.276 1.892 -7.308 1.00 86.75 97 LEU A O 1
ATOM 728 N N . ARG A 1 98 ? -8.247 1.774 -6.267 1.00 88.00 98 ARG A N 1
ATOM 729 C CA . ARG A 1 98 ? -7.689 1.400 -4.964 1.00 88.00 98 ARG A CA 1
ATOM 730 C C . ARG A 1 98 ? -7.670 -0.117 -4.832 1.00 88.00 98 ARG A C 1
ATOM 732 O O . ARG A 1 98 ? -8.688 -0.762 -5.066 1.00 88.00 98 ARG A O 1
ATOM 739 N N . LEU A 1 99 ? -6.542 -0.662 -4.395 1.00 84.62 99 LEU A N 1
ATOM 740 C CA . LEU A 1 99 ? -6.283 -2.088 -4.228 1.00 84.62 99 LEU A CA 1
ATOM 741 C C . LEU A 1 99 ? -5.973 -2.402 -2.762 1.00 84.62 99 LEU A C 1
ATOM 743 O O . LEU A 1 99 ? -5.031 -1.855 -2.187 1.00 84.62 99 LEU A O 1
ATOM 747 N N . ASP A 1 100 ? -6.728 -3.333 -2.184 1.00 79.88 100 ASP A N 1
ATOM 748 C CA . ASP A 1 100 ? -6.377 -3.957 -0.908 1.00 79.88 100 ASP A CA 1
ATOM 749 C C . ASP A 1 100 ? -5.526 -5.199 -1.217 1.00 79.88 100 ASP A C 1
ATOM 751 O O . ASP A 1 100 ? -6.040 -6.226 -1.667 1.00 79.88 100 ASP A O 1
ATOM 755 N N . LEU A 1 101 ? -4.209 -5.107 -1.028 1.00 74.94 101 LEU A N 1
ATOM 756 C CA . LEU A 1 101 ? -3.255 -6.180 -1.321 1.00 74.94 101 LEU A CA 1
ATOM 757 C C . LEU A 1 101 ? -3.168 -7.174 -0.154 1.00 74.94 101 LEU A C 1
ATOM 759 O O . LEU A 1 101 ? -3.079 -6.789 1.011 1.00 74.94 101 LEU A O 1
ATOM 763 N N . ALA A 1 102 ? -3.113 -8.474 -0.444 1.00 57.06 102 ALA A N 1
ATOM 764 C CA . ALA A 1 102 ? -2.906 -9.496 0.588 1.00 57.06 102 ALA A CA 1
ATOM 765 C C . ALA A 1 102 ? -1.425 -9.555 1.039 1.00 57.06 102 ALA A C 1
ATOM 767 O O . ALA A 1 102 ? -0.549 -9.500 0.176 1.00 57.06 102 ALA A O 1
ATOM 768 N N . PRO A 1 103 ? -1.104 -9.754 2.339 1.00 50.47 103 PRO A N 1
ATOM 769 C CA . PRO A 1 103 ? -2.011 -10.024 3.460 1.00 50.47 103 PRO A CA 1
ATOM 770 C C . PRO A 1 103 ? -2.537 -8.801 4.239 1.00 50.47 103 PRO A C 1
ATOM 772 O O . PRO A 1 103 ? -3.272 -9.042 5.192 1.00 50.47 103 PRO A O 1
ATOM 775 N N . GLN A 1 104 ? -2.188 -7.559 3.867 1.00 59.28 104 GLN A N 1
ATOM 776 C CA . GLN A 1 104 ? -2.913 -6.286 4.132 1.00 59.28 104 GLN A CA 1
ATOM 777 C C . GLN A 1 104 ? -2.015 -5.070 3.807 1.00 59.28 104 GLN A C 1
ATOM 779 O O . GLN A 1 104 ? -1.768 -4.197 4.636 1.00 59.28 104 GLN A O 1
ATOM 784 N N . GLY A 1 105 ? -1.476 -5.045 2.587 1.00 69.00 105 GLY A N 1
ATOM 785 C CA . GLY A 1 105 ? -0.862 -3.848 2.009 1.00 69.00 105 GLY A CA 1
ATOM 786 C C . GLY A 1 105 ? -1.925 -2.988 1.326 1.00 69.00 105 GLY A C 1
ATOM 787 O O . GLY A 1 105 ? -2.939 -3.509 0.869 1.00 69.00 105 GLY A O 1
ATOM 788 N N . LEU A 1 106 ? -1.702 -1.682 1.229 1.00 76.75 106 LEU A N 1
ATOM 789 C CA . LEU A 1 106 ? -2.569 -0.782 0.466 1.00 76.75 106 LEU A CA 1
ATOM 790 C C . LEU A 1 106 ? -1.809 -0.260 -0.747 1.00 76.75 106 LEU A C 1
ATOM 792 O O . LEU A 1 106 ? -0.651 0.140 -0.625 1.00 76.75 106 LEU A O 1
ATOM 796 N N . ASN A 1 107 ? -2.463 -0.253 -1.905 1.00 83.69 107 ASN A N 1
ATOM 797 C CA . ASN A 1 107 ? -1.950 0.412 -3.095 1.00 83.69 107 ASN A CA 1
ATOM 798 C C . ASN A 1 107 ? -3.075 1.157 -3.819 1.00 83.69 107 ASN A C 1
ATOM 800 O O . ASN A 1 107 ? -4.240 0.767 -3.769 1.00 83.69 107 ASN A O 1
ATOM 804 N N . TRP A 1 108 ? -2.715 2.227 -4.512 1.00 89.81 108 TRP A N 1
ATOM 805 C CA . TRP A 1 108 ? -3.595 2.944 -5.419 1.00 89.81 108 TRP A CA 1
ATOM 806 C C . TRP A 1 108 ? -2.915 2.982 -6.775 1.00 89.81 108 TRP A C 1
ATOM 808 O O . TRP A 1 108 ? -1.720 3.253 -6.872 1.00 89.81 108 TRP A O 1
ATOM 818 N N . LEU A 1 109 ? -3.690 2.733 -7.818 1.00 89.56 109 LEU A N 1
ATOM 819 C CA . LEU A 1 109 ? -3.272 2.862 -9.198 1.00 89.56 109 LEU A CA 1
ATOM 820 C C . LEU A 1 109 ? -4.123 3.940 -9.863 1.00 89.56 109 LEU A C 1
ATOM 822 O O . LEU A 1 109 ? -5.347 3.835 -9.872 1.00 89.56 109 LEU A O 1
ATOM 826 N N . THR A 1 110 ? -3.502 4.949 -10.465 1.00 89.44 110 THR A N 1
ATOM 827 C CA . THR A 1 110 ? -4.215 5.827 -11.403 1.00 89.44 110 THR A CA 1
ATOM 828 C C . THR A 1 110 ? -4.027 5.273 -12.804 1.00 89.44 110 THR A C 1
ATOM 830 O O . THR A 1 110 ? -2.928 5.333 -13.349 1.00 89.44 110 THR A O 1
ATOM 833 N N . LEU A 1 111 ? -5.082 4.708 -13.382 1.00 89.12 111 LEU A N 1
ATOM 834 C CA . LEU A 1 111 ? -5.065 4.098 -14.704 1.00 89.12 111 LEU A CA 1
ATOM 835 C C . LEU A 1 111 ? -5.254 5.170 -15.782 1.00 89.12 111 LEU A C 1
ATOM 837 O O . LEU A 1 111 ? -6.264 5.881 -15.796 1.00 89.12 111 LEU A O 1
ATOM 841 N N . ALA A 1 112 ? -4.313 5.238 -16.722 1.00 87.12 112 ALA A N 1
ATOM 842 C CA . ALA A 1 112 ? -4.488 5.977 -17.964 1.00 87.12 112 ALA A CA 1
ATOM 843 C C . ALA A 1 112 ? -5.295 5.113 -18.940 1.00 87.12 112 ALA A C 1
ATOM 845 O O . ALA A 1 112 ? -4.881 4.006 -19.306 1.00 87.12 112 ALA A O 1
ATOM 846 N N . TYR A 1 113 ? -6.458 5.617 -19.348 1.00 79.31 113 TYR A N 1
ATOM 847 C CA . TYR A 1 113 ? -7.499 4.795 -19.948 1.00 79.31 113 TYR A CA 1
ATOM 848 C C . TYR A 1 113 ? -7.989 5.338 -21.298 1.00 79.31 113 TYR A C 1
ATOM 850 O O . TYR A 1 113 ? -8.105 6.544 -21.500 1.00 79.31 113 TYR A O 1
ATOM 858 N N . HIS A 1 114 ? -8.296 4.442 -22.241 1.00 75.44 114 HIS A N 1
ATOM 859 C CA . HIS A 1 114 ? -8.842 4.779 -23.556 1.00 75.44 114 HIS A CA 1
ATOM 860 C C . HIS A 1 114 ? -9.967 3.809 -23.961 1.00 75.44 114 HIS A C 1
ATOM 862 O O . HIS A 1 114 ? -9.735 2.730 -24.509 1.00 75.44 114 HIS A O 1
ATOM 868 N N . GLY A 1 115 ? -11.214 4.213 -23.709 1.00 64.75 115 GLY A N 1
ATOM 869 C CA . GLY A 1 115 ? -12.390 3.330 -23.689 1.00 64.75 115 GLY A CA 1
ATOM 870 C C . GLY A 1 115 ? -12.922 2.790 -25.019 1.00 64.75 115 GLY A C 1
ATOM 871 O O . GLY A 1 115 ? -14.004 2.222 -25.035 1.00 64.75 115 GLY A O 1
ATOM 872 N N . GLN A 1 116 ? -12.207 2.942 -26.134 1.00 69.69 116 GLN A N 1
ATOM 873 C CA . GLN A 1 116 ? -12.619 2.363 -27.426 1.00 69.69 116 GLN A CA 1
ATOM 874 C C . GLN A 1 116 ? -11.755 1.168 -27.869 1.00 69.69 116 GLN A C 1
ATOM 876 O O . GLN A 1 116 ? -11.976 0.618 -28.945 1.00 69.69 116 GLN A O 1
ATOM 881 N N . SER A 1 117 ? -10.772 0.758 -27.060 1.00 76.75 117 SER A N 1
ATOM 882 C CA . SER A 1 117 ? -9.849 -0.341 -27.374 1.00 76.75 117 SER A CA 1
ATOM 883 C C . SER A 1 117 ? -10.216 -1.626 -26.615 1.00 76.75 117 SER A C 1
ATOM 885 O O . SER A 1 117 ? -10.594 -1.537 -25.448 1.00 76.75 117 SER A O 1
ATOM 887 N N . PRO A 1 118 ? -10.031 -2.829 -27.205 1.00 77.81 118 PRO A N 1
ATOM 888 C CA . PRO A 1 118 ? -10.095 -4.094 -26.460 1.00 77.81 118 PRO A CA 1
ATOM 889 C C . PRO A 1 118 ? -8.982 -4.217 -25.405 1.00 77.81 118 PRO A C 1
ATOM 891 O O . PRO A 1 118 ? -9.078 -5.036 -24.496 1.00 77.81 118 PRO A O 1
ATOM 894 N N . LYS A 1 119 ? -7.930 -3.397 -25.521 1.00 85.56 119 LYS A N 1
ATOM 895 C CA . LYS A 1 119 ? -6.880 -3.189 -24.521 1.00 85.56 119 LYS A CA 1
ATOM 896 C C . LYS A 1 119 ? -6.893 -1.719 -24.099 1.00 85.56 119 LYS A C 1
ATOM 898 O O . LYS A 1 119 ? -6.166 -0.912 -24.680 1.00 85.56 119 LYS A O 1
ATOM 903 N N . PRO A 1 120 ? -7.817 -1.328 -23.214 1.00 85.44 120 PRO A N 1
ATOM 904 C CA . PRO A 1 120 ? -8.090 0.079 -22.958 1.00 85.44 120 PRO A CA 1
ATOM 905 C C . PRO A 1 120 ? -7.120 0.728 -21.964 1.00 85.44 120 PRO A C 1
ATOM 907 O O . PRO A 1 120 ? -7.082 1.952 -21.883 1.00 85.44 120 PRO A O 1
ATOM 910 N N . VAL A 1 121 ? -6.328 -0.047 -21.221 1.00 88.81 121 VAL A N 1
ATOM 911 C CA . VAL A 1 121 ? -5.341 0.491 -20.276 1.00 88.81 121 VAL A CA 1
ATOM 912 C C . VAL A 1 121 ? -4.043 0.765 -21.028 1.00 88.81 121 VAL A C 1
ATOM 914 O O . VAL A 1 121 ? -3.504 -0.135 -21.664 1.00 88.81 121 VAL A O 1
ATOM 917 N N . ARG A 1 122 ? -3.528 1.994 -20.978 1.00 88.81 122 ARG A N 1
ATOM 918 C CA . ARG A 1 122 ? -2.282 2.371 -21.677 1.00 88.81 122 ARG A CA 1
ATOM 919 C C . ARG A 1 122 ? -1.077 2.456 -20.753 1.00 88.81 122 ARG A C 1
ATOM 921 O O . ARG A 1 122 ? 0.031 2.111 -21.148 1.00 88.81 122 ARG A O 1
ATOM 928 N N . ASP A 1 123 ? -1.324 2.918 -19.540 1.00 89.94 123 ASP A N 1
ATOM 929 C CA . ASP A 1 123 ? -0.339 3.088 -18.484 1.00 89.94 123 ASP A CA 1
ATOM 930 C C . ASP A 1 123 ? -1.080 3.091 -17.140 1.00 89.94 123 ASP A C 1
ATOM 932 O O . ASP A 1 123 ? -2.310 3.218 -17.091 1.00 89.94 123 ASP A O 1
ATOM 936 N N . TRP A 1 124 ? -0.341 3.000 -16.045 1.00 91.31 124 TRP A N 1
ATOM 937 C CA . TRP A 1 124 ? -0.840 3.425 -14.746 1.00 91.31 124 TRP A CA 1
ATOM 938 C C . TRP A 1 124 ? 0.267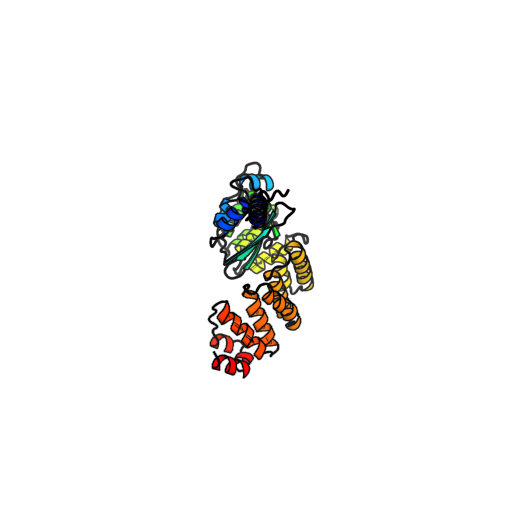 4.029 -13.910 1.00 91.31 124 TRP A C 1
ATOM 940 O O . TRP A 1 124 ? 1.437 3.681 -14.048 1.00 91.31 124 TRP A O 1
ATOM 950 N N . TYR A 1 125 ? -0.134 4.888 -12.986 1.00 91.12 125 TYR A N 1
ATOM 951 C CA . TYR A 1 125 ? 0.717 5.356 -11.912 1.00 91.12 125 TYR A CA 1
ATOM 952 C C . TYR A 1 125 ? 0.499 4.506 -10.664 1.00 91.12 125 TYR A C 1
ATOM 954 O O . TYR A 1 125 ? -0.614 4.471 -10.144 1.00 91.12 125 TYR A O 1
ATOM 962 N N . ASP A 1 126 ? 1.546 3.828 -10.198 1.00 90.00 126 ASP A N 1
ATOM 963 C CA . ASP A 1 126 ? 1.552 3.095 -8.935 1.00 90.00 126 ASP A CA 1
ATOM 964 C C . ASP A 1 126 ? 1.928 4.053 -7.799 1.00 90.00 126 ASP A C 1
ATOM 966 O O . ASP A 1 126 ? 3.080 4.483 -7.680 1.00 90.00 126 ASP A O 1
ATOM 970 N N . HIS A 1 127 ? 0.944 4.398 -6.966 1.00 90.94 127 HIS A N 1
ATOM 971 C CA . HIS A 1 127 ? 1.132 5.324 -5.851 1.00 90.94 127 HIS A CA 1
ATOM 972 C C . HIS A 1 127 ? 1.954 4.715 -4.717 1.00 90.94 127 HIS A C 1
ATOM 974 O O . HIS A 1 127 ? 2.535 5.471 -3.943 1.00 90.94 127 HIS A O 1
ATOM 980 N N . ALA A 1 128 ? 2.056 3.386 -4.601 1.00 89.06 128 ALA A N 1
ATOM 981 C CA . ALA A 1 128 ? 2.954 2.772 -3.628 1.00 89.06 128 ALA A CA 1
ATOM 982 C C . ALA A 1 128 ? 4.421 3.011 -3.994 1.00 89.06 128 ALA A C 1
ATOM 984 O O . ALA A 1 128 ? 5.219 3.374 -3.130 1.00 89.06 128 ALA A O 1
ATOM 985 N N . LEU A 1 129 ? 4.766 2.874 -5.274 1.00 89.69 129 LEU A N 1
ATOM 986 C CA . LEU A 1 129 ? 6.129 3.071 -5.779 1.00 89.69 129 LEU A CA 1
ATOM 987 C C . LEU A 1 129 ? 6.442 4.527 -6.158 1.00 89.69 129 LEU A C 1
ATOM 989 O O . LEU A 1 129 ? 7.615 4.902 -6.259 1.00 89.69 129 LEU A O 1
ATOM 993 N N . GLY A 1 130 ? 5.414 5.344 -6.376 1.00 91.44 130 GLY A N 1
ATOM 994 C CA . GLY A 1 130 ? 5.550 6.696 -6.906 1.00 91.44 130 GLY A CA 1
ATOM 995 C C . GLY A 1 130 ? 6.119 6.702 -8.329 1.00 91.44 130 GLY A C 1
ATOM 996 O O . GLY A 1 130 ? 7.020 7.489 -8.625 1.00 91.44 130 GLY A O 1
ATOM 997 N N . ALA A 1 131 ? 5.676 5.777 -9.188 1.00 91.62 131 ALA A N 1
ATOM 998 C CA . ALA A 1 131 ? 6.141 5.674 -10.572 1.00 91.62 131 ALA A CA 1
ATOM 999 C C . ALA A 1 131 ? 5.067 5.156 -11.525 1.00 91.62 131 ALA A C 1
ATOM 1001 O O . ALA A 1 131 ? 4.191 4.378 -11.144 1.00 91.62 131 ALA A O 1
ATOM 1002 N N . SER A 1 132 ? 5.186 5.558 -12.789 1.00 92.00 132 SER A N 1
ATOM 1003 C CA . SER A 1 132 ? 4.384 4.998 -13.870 1.00 92.00 132 SER A CA 1
ATOM 1004 C C . SER A 1 132 ? 4.917 3.634 -14.317 1.00 92.00 132 SER A C 1
ATOM 1006 O O . SER A 1 132 ? 6.111 3.334 -14.187 1.00 92.00 132 SER A O 1
ATOM 1008 N N . LEU A 1 133 ? 4.050 2.799 -14.888 1.00 90.19 133 LEU A N 1
ATOM 1009 C CA . LEU A 1 133 ? 4.478 1.544 -15.499 1.00 90.19 133 LEU A CA 1
ATOM 1010 C C . LEU A 1 133 ? 5.420 1.806 -16.684 1.00 90.19 133 LEU A C 1
ATOM 1012 O O . LEU A 1 133 ? 6.353 1.028 -16.900 1.00 90.19 133 LEU A O 1
ATOM 1016 N N . SER A 1 134 ? 5.219 2.902 -17.422 1.00 91.88 134 SER A N 1
ATOM 1017 C CA . SER A 1 134 ? 6.090 3.302 -18.532 1.00 91.88 134 SER A CA 1
ATOM 1018 C C . SER A 1 134 ? 7.516 3.656 -18.080 1.00 91.88 134 SER A C 1
ATOM 1020 O O . SER A 1 134 ? 8.479 3.213 -18.714 1.00 91.88 134 SER A O 1
ATOM 1022 N N . ASP A 1 135 ? 7.687 4.353 -16.953 1.00 92.06 135 ASP A N 1
ATOM 1023 C CA . ASP A 1 135 ? 9.012 4.642 -16.379 1.00 92.06 135 ASP A CA 1
ATOM 1024 C C . ASP A 1 135 ? 9.733 3.360 -15.937 1.00 92.06 135 ASP A C 1
ATOM 1026 O O . ASP A 1 135 ? 10.907 3.143 -16.263 1.00 92.06 135 ASP A O 1
ATOM 1030 N N . LEU A 1 136 ? 9.014 2.451 -15.271 1.00 91.75 136 LEU A N 1
ATOM 1031 C CA . LEU A 1 136 ? 9.566 1.158 -14.861 1.00 91.75 136 LEU A CA 1
ATOM 1032 C C . LEU A 1 136 ? 9.943 0.289 -16.070 1.00 91.75 136 LEU A C 1
ATOM 1034 O O . LEU A 1 136 ? 11.009 -0.332 -16.072 1.00 91.75 136 LEU A O 1
ATOM 1038 N N . ALA A 1 137 ? 9.117 0.276 -17.120 1.00 90.94 137 ALA A N 1
ATOM 1039 C CA . ALA A 1 137 ? 9.408 -0.432 -18.364 1.00 90.94 137 ALA A CA 1
ATOM 1040 C C . ALA A 1 137 ? 10.682 0.105 -19.033 1.00 90.94 137 ALA A C 1
ATOM 1042 O O . ALA A 1 137 ? 11.551 -0.682 -19.419 1.00 90.94 137 ALA A O 1
ATOM 1043 N N . ARG A 1 138 ? 10.831 1.434 -19.113 1.00 91.94 138 ARG A N 1
ATOM 1044 C CA . ARG A 1 138 ? 12.033 2.089 -19.649 1.00 91.94 138 ARG A CA 1
ATOM 1045 C C . ARG A 1 138 ? 13.287 1.672 -18.883 1.00 91.94 138 ARG A C 1
ATOM 1047 O O . ARG A 1 138 ? 14.278 1.270 -19.494 1.00 91.94 138 ARG A O 1
ATOM 1054 N N . SER A 1 139 ? 13.223 1.705 -17.552 1.00 91.81 139 SER A N 1
ATOM 1055 C CA . SER A 1 139 ? 14.332 1.305 -16.679 1.00 91.81 139 SER A CA 1
ATOM 1056 C C . SER A 1 139 ? 14.712 -0.167 -16.853 1.00 91.81 139 SER A C 1
ATOM 1058 O O . SER A 1 139 ? 15.888 -0.494 -17.019 1.00 91.81 139 SER A O 1
ATOM 1060 N N . MET A 1 140 ? 13.730 -1.072 -16.906 1.00 90.62 140 MET A N 1
ATOM 1061 C CA . MET A 1 140 ? 13.994 -2.496 -17.130 1.00 90.62 140 MET A CA 1
ATOM 1062 C C . MET A 1 140 ? 14.648 -2.773 -18.478 1.00 90.62 140 MET A C 1
ATOM 1064 O O . MET A 1 140 ? 15.531 -3.622 -18.561 1.00 90.62 140 MET A O 1
ATOM 1068 N N . VAL A 1 141 ? 14.242 -2.071 -19.534 1.00 90.69 141 VAL A N 1
ATOM 1069 C CA . VAL A 1 141 ? 14.873 -2.232 -20.844 1.00 90.69 141 VAL A CA 1
ATOM 1070 C C . VAL A 1 141 ? 16.329 -1.759 -20.817 1.00 90.69 141 VAL A C 1
ATOM 1072 O O . VAL A 1 141 ? 17.198 -2.482 -21.300 1.00 90.69 141 VAL A O 1
ATOM 1075 N N . ALA A 1 142 ? 16.620 -0.623 -20.177 1.00 91.38 142 ALA A N 1
ATOM 1076 C CA . ALA A 1 142 ? 17.997 -0.158 -19.994 1.00 91.38 142 ALA A CA 1
ATOM 1077 C C . ALA A 1 142 ? 18.846 -1.155 -19.180 1.00 91.38 142 ALA A C 1
ATOM 1079 O O . ALA A 1 142 ? 19.991 -1.437 -19.529 1.00 91.38 142 ALA A O 1
ATOM 1080 N N . LEU A 1 143 ? 18.273 -1.750 -18.128 1.00 93.00 143 LEU A N 1
ATOM 1081 C CA . LEU A 1 143 ? 18.915 -2.817 -17.355 1.00 93.00 143 LEU A CA 1
ATOM 1082 C C . LEU A 1 143 ? 19.154 -4.076 -18.205 1.00 93.00 143 LEU A C 1
ATOM 1084 O O . LEU A 1 143 ? 20.185 -4.729 -18.059 1.00 93.00 143 LEU A O 1
ATOM 1088 N N . ALA A 1 144 ? 18.231 -4.430 -19.099 1.00 91.31 144 ALA A N 1
ATOM 1089 C CA . ALA A 1 144 ? 18.350 -5.620 -19.936 1.00 91.31 144 ALA A CA 1
ATOM 1090 C C . ALA A 1 144 ? 19.497 -5.532 -20.960 1.00 91.31 144 ALA A C 1
ATOM 1092 O O . ALA A 1 144 ? 20.017 -6.572 -21.377 1.00 91.31 144 ALA A O 1
ATOM 1093 N N . ASP A 1 145 ? 19.927 -4.324 -21.327 1.00 91.06 145 ASP A N 1
ATOM 1094 C CA . ASP A 1 145 ? 21.041 -4.108 -22.257 1.00 91.06 145 ASP A CA 1
ATOM 1095 C C . ASP A 1 145 ? 22.411 -4.382 -21.604 1.00 91.06 145 ASP A C 1
ATOM 1097 O O . ASP A 1 145 ? 23.363 -4.780 -22.280 1.00 91.06 145 ASP A O 1
ATOM 1101 N N . ASP A 1 146 ? 22.498 -4.319 -20.273 1.00 94.19 146 ASP A N 1
ATOM 1102 C CA . ASP A 1 146 ? 23.720 -4.574 -19.509 1.00 94.19 146 ASP A CA 1
ATOM 1103 C C . ASP A 1 146 ? 23.758 -5.974 -18.865 1.00 94.19 146 ASP A C 1
ATOM 1105 O O . ASP A 1 146 ? 22.740 -6.552 -18.481 1.00 94.19 146 ASP A O 1
ATOM 1109 N N . ARG A 1 147 ? 24.958 -6.556 -18.713 1.00 95.75 147 ARG A N 1
ATOM 1110 C CA . ARG A 1 147 ? 25.112 -7.890 -18.103 1.00 95.75 147 ARG A CA 1
ATOM 1111 C C . ARG A 1 147 ? 24.734 -7.897 -16.619 1.00 95.75 147 ARG A C 1
ATOM 1113 O O . ARG A 1 147 ? 24.062 -8.834 -16.186 1.00 95.75 147 ARG A O 1
ATOM 1120 N N . ALA A 1 148 ? 25.183 -6.910 -15.846 1.00 96.06 148 ALA A N 1
ATOM 1121 C CA . ALA A 1 148 ? 24.844 -6.805 -14.429 1.00 96.06 148 ALA A CA 1
ATOM 1122 C C . ALA A 1 148 ? 23.375 -6.402 -14.256 1.00 96.06 148 ALA A C 1
ATOM 1124 O O . ALA A 1 148 ? 22.694 -6.943 -13.386 1.00 96.06 148 ALA A O 1
ATOM 1125 N N . GLY A 1 149 ? 22.859 -5.547 -15.142 1.00 95.25 149 GLY A N 1
ATOM 1126 C CA . GLY A 1 149 ? 21.436 -5.222 -15.212 1.00 95.25 149 GLY A CA 1
ATOM 1127 C C . GLY A 1 149 ? 20.547 -6.454 -15.427 1.00 95.25 149 GLY A C 1
ATOM 1128 O O . GLY A 1 149 ? 19.626 -6.678 -14.642 1.00 95.25 149 GLY A O 1
ATOM 1129 N N . ARG A 1 150 ? 20.864 -7.337 -16.386 1.00 93.25 150 ARG A N 1
ATOM 1130 C CA . ARG A 1 150 ? 20.149 -8.621 -16.559 1.00 93.25 150 ARG A CA 1
ATOM 1131 C C . ARG A 1 150 ? 20.214 -9.514 -15.322 1.00 93.25 150 ARG A C 1
ATOM 1133 O O . ARG A 1 150 ? 19.215 -10.141 -14.976 1.00 93.25 150 ARG A O 1
ATOM 1140 N N . ALA A 1 151 ? 21.367 -9.574 -14.655 1.00 93.88 151 ALA A N 1
ATOM 1141 C CA . ALA A 1 151 ? 21.516 -10.344 -13.421 1.00 93.88 151 ALA A CA 1
ATOM 1142 C C . ALA A 1 151 ? 20.627 -9.788 -12.298 1.00 93.88 151 ALA A C 1
ATOM 1144 O O . ALA A 1 151 ? 19.963 -10.557 -11.609 1.00 93.88 151 ALA A O 1
ATOM 1145 N N . PHE A 1 152 ? 20.551 -8.462 -12.160 1.00 95.06 152 PHE A N 1
ATOM 1146 C CA . PHE A 1 152 ? 19.634 -7.813 -11.228 1.00 95.06 152 PHE A CA 1
ATOM 1147 C C . PHE A 1 152 ? 18.169 -8.109 -11.560 1.00 95.06 152 PHE A C 1
ATOM 1149 O O . PHE A 1 152 ? 17.433 -8.531 -10.674 1.00 95.06 152 PHE A O 1
ATOM 1156 N N . LEU A 1 153 ? 17.754 -7.981 -12.825 1.00 92.19 153 LEU A N 1
ATOM 1157 C CA . LEU A 1 153 ? 16.383 -8.299 -13.242 1.00 92.19 153 LEU A CA 1
ATOM 1158 C C . LEU A 1 153 ? 15.992 -9.752 -12.946 1.00 92.19 153 LEU A C 1
ATOM 1160 O O . LEU A 1 153 ? 14.843 -10.011 -12.600 1.00 92.19 153 LEU A O 1
ATOM 1164 N N . ALA A 1 154 ? 16.928 -10.695 -13.061 1.00 90.44 154 ALA A N 1
ATOM 1165 C CA . ALA A 1 154 ? 16.699 -12.080 -12.660 1.00 90.44 154 ALA A CA 1
ATOM 1166 C C . ALA A 1 154 ? 16.589 -12.223 -11.130 1.00 90.44 154 ALA A C 1
ATOM 1168 O O . ALA A 1 154 ? 15.675 -12.885 -10.639 1.00 90.44 154 ALA A O 1
ATOM 1169 N N . ALA A 1 155 ? 17.473 -11.558 -10.378 1.00 93.00 155 ALA A N 1
ATOM 1170 C CA . ALA A 1 155 ? 17.491 -11.582 -8.914 1.00 93.00 155 ALA A CA 1
ATOM 1171 C C . ALA A 1 155 ? 16.248 -10.941 -8.279 1.00 93.00 155 ALA A C 1
ATOM 1173 O O . ALA A 1 155 ? 15.894 -11.268 -7.156 1.00 93.00 155 ALA A O 1
ATOM 1174 N N . LEU A 1 156 ? 15.524 -10.077 -8.995 1.00 89.75 156 LEU A N 1
ATOM 1175 C CA . LEU A 1 156 ? 14.244 -9.528 -8.542 1.00 89.75 156 LEU A CA 1
ATOM 1176 C C . LEU A 1 156 ? 13.188 -10.604 -8.206 1.00 89.75 156 LEU A C 1
ATOM 1178 O O . LEU A 1 156 ? 12.237 -10.295 -7.489 1.00 89.75 156 LEU A O 1
ATOM 1182 N N . GLY A 1 157 ? 13.319 -11.834 -8.719 1.00 84.62 157 GLY A N 1
ATOM 1183 C CA . GLY A 1 157 ? 12.465 -12.972 -8.351 1.00 84.62 157 GLY A CA 1
ATOM 1184 C C . GLY A 1 157 ? 12.832 -13.649 -7.023 1.00 84.62 157 GLY A C 1
ATOM 1185 O O . GLY A 1 157 ? 12.067 -14.477 -6.540 1.00 84.62 157 GLY A O 1
ATOM 1186 N N . ASP A 1 158 ? 13.975 -13.296 -6.437 1.00 88.94 158 ASP A N 1
ATOM 1187 C CA . ASP A 1 158 ? 14.483 -13.818 -5.172 1.00 88.94 158 ASP A CA 1
ATOM 1188 C C . ASP A 1 158 ? 14.889 -12.644 -4.256 1.00 88.94 158 ASP A C 1
ATOM 1190 O O . ASP A 1 158 ? 15.999 -12.106 -4.363 1.00 88.94 158 ASP A O 1
ATOM 1194 N N . PRO A 1 159 ? 14.005 -12.222 -3.331 1.00 82.62 159 PRO A N 1
ATOM 1195 C CA . PRO A 1 159 ? 14.266 -11.085 -2.449 1.00 82.62 159 PRO A CA 1
ATOM 1196 C C . PRO A 1 159 ? 15.568 -11.213 -1.639 1.00 82.62 159 PRO A C 1
ATOM 1198 O O . PRO A 1 159 ? 16.173 -10.197 -1.300 1.00 82.62 159 PRO A O 1
ATOM 1201 N N . GLY A 1 160 ? 16.035 -12.440 -1.364 1.00 83.12 160 GLY A N 1
ATOM 1202 C CA . GLY A 1 160 ? 17.283 -12.686 -0.637 1.00 83.12 160 GLY A CA 1
ATOM 1203 C C . GLY A 1 160 ? 18.539 -12.256 -1.401 1.00 83.12 160 GLY A C 1
ATOM 1204 O O . GLY A 1 160 ? 19.539 -11.890 -0.781 1.00 83.12 160 GLY A O 1
ATOM 1205 N N . THR A 1 161 ? 18.492 -12.244 -2.736 1.00 92.69 161 THR A N 1
ATOM 1206 C CA . THR A 1 161 ? 19.630 -11.880 -3.598 1.00 92.69 161 THR A CA 1
ATOM 1207 C C . THR A 1 161 ? 19.447 -10.540 -4.315 1.00 92.69 161 THR A C 1
ATOM 1209 O O . THR A 1 161 ? 20.444 -9.887 -4.639 1.00 92.69 161 THR A O 1
ATOM 1212 N N . ALA A 1 162 ? 18.206 -10.064 -4.478 1.00 92.75 162 ALA A N 1
ATOM 1213 C CA . ALA A 1 162 ? 17.872 -8.816 -5.171 1.00 92.75 162 ALA A CA 1
ATOM 1214 C C . ALA A 1 162 ? 18.679 -7.596 -4.682 1.00 92.75 162 ALA A C 1
ATOM 1216 O O . ALA A 1 162 ? 19.215 -6.835 -5.491 1.00 92.75 162 ALA A O 1
ATOM 1217 N N . LEU A 1 163 ? 18.812 -7.425 -3.361 1.00 95.12 163 LEU A N 1
ATOM 1218 C CA . LEU A 1 163 ? 19.536 -6.297 -2.761 1.00 95.12 163 LEU A CA 1
ATOM 1219 C C . LEU A 1 163 ? 21.036 -6.318 -3.095 1.00 95.12 163 LEU A C 1
ATOM 1221 O O . LEU A 1 163 ? 21.623 -5.282 -3.416 1.00 95.12 163 LEU A O 1
ATOM 1225 N N . ALA A 1 164 ? 21.665 -7.494 -3.042 1.00 95.31 164 ALA A N 1
ATOM 1226 C CA . ALA A 1 164 ? 23.076 -7.648 -3.383 1.00 95.31 164 ALA A CA 1
ATOM 1227 C C . ALA A 1 164 ? 23.313 -7.370 -4.874 1.00 95.31 164 ALA A C 1
ATOM 1229 O O . ALA A 1 164 ? 24.240 -6.639 -5.228 1.00 95.31 164 ALA A O 1
ATOM 1230 N N . SER A 1 165 ? 22.434 -7.877 -5.743 1.00 96.81 165 SER A N 1
ATOM 1231 C CA . SER A 1 165 ? 22.499 -7.615 -7.182 1.00 96.81 165 SER A CA 1
ATOM 1232 C C . SER A 1 165 ? 22.283 -6.140 -7.522 1.00 96.81 165 SER A C 1
ATOM 1234 O O . SER A 1 165 ? 22.991 -5.622 -8.381 1.00 96.81 165 SER A O 1
ATOM 1236 N N . PHE A 1 166 ? 21.387 -5.436 -6.821 1.00 97.00 166 PHE A N 1
ATOM 1237 C CA . PHE A 1 166 ? 21.220 -3.989 -6.986 1.00 97.00 166 PHE A CA 1
ATOM 1238 C C . PHE A 1 166 ? 22.505 -3.225 -6.646 1.00 97.00 166 PHE A C 1
ATOM 1240 O O . PHE A 1 166 ? 22.944 -2.357 -7.399 1.00 97.00 166 PHE A O 1
ATOM 1247 N N . ARG A 1 167 ? 23.152 -3.562 -5.523 1.00 95.12 167 ARG A N 1
ATOM 1248 C CA . ARG A 1 167 ? 24.401 -2.905 -5.096 1.00 95.12 167 ARG A CA 1
ATOM 1249 C C . ARG A 1 167 ? 25.538 -3.103 -6.103 1.00 95.12 167 ARG A C 1
ATOM 1251 O O . ARG A 1 167 ? 26.366 -2.203 -6.244 1.00 95.12 167 ARG A O 1
ATOM 1258 N N . ALA A 1 168 ? 25.540 -4.234 -6.809 1.00 96.06 168 ALA A N 1
ATOM 1259 C CA . ALA A 1 168 ? 26.501 -4.571 -7.857 1.00 96.06 168 ALA A CA 1
ATOM 1260 C C . ALA A 1 168 ? 26.217 -3.905 -9.218 1.00 96.06 168 ALA A C 1
ATOM 1262 O O . ALA A 1 168 ? 27.031 -4.041 -10.134 1.00 96.06 168 ALA A O 1
ATOM 1263 N N . LEU A 1 169 ? 25.095 -3.192 -9.376 1.00 97.56 169 LEU A N 1
ATOM 1264 C CA . LEU A 1 169 ? 24.808 -2.466 -10.611 1.00 97.56 169 LEU A CA 1
ATOM 1265 C C . LEU A 1 169 ? 25.845 -1.356 -10.860 1.00 97.56 169 LEU A C 1
ATOM 1267 O O . LEU A 1 169 ? 26.242 -0.651 -9.922 1.00 97.56 169 LEU A O 1
ATOM 1271 N N . PRO A 1 170 ? 26.229 -1.128 -12.130 1.00 96.44 170 PRO A N 1
ATOM 1272 C CA . PRO A 1 170 ? 26.952 0.069 -12.535 1.00 96.44 170 PRO A CA 1
ATOM 1273 C C . PRO A 1 170 ? 26.235 1.336 -12.061 1.00 96.44 170 PRO A C 1
ATOM 1275 O O . PRO A 1 170 ? 25.006 1.397 -12.070 1.00 96.44 170 PRO A O 1
ATOM 1278 N N . ALA A 1 171 ? 26.990 2.380 -11.706 1.00 94.50 171 ALA A N 1
ATOM 1279 C CA . ALA A 1 171 ? 26.414 3.631 -11.202 1.00 94.50 171 ALA A CA 1
ATOM 1280 C C . ALA A 1 171 ? 25.368 4.237 -12.157 1.00 94.50 171 ALA A C 1
ATOM 1282 O O . ALA A 1 171 ? 24.343 4.719 -11.693 1.00 94.50 171 ALA A O 1
ATOM 1283 N N . ALA A 1 172 ? 25.579 4.123 -13.473 1.00 94.44 172 ALA A N 1
ATOM 1284 C CA . ALA A 1 172 ? 24.642 4.592 -14.497 1.00 94.44 172 ALA A CA 1
ATOM 1285 C C . ALA A 1 172 ? 23.277 3.870 -14.487 1.00 94.44 172 ALA A C 1
ATOM 1287 O O . ALA A 1 172 ? 22.306 4.401 -15.013 1.00 94.44 172 ALA A O 1
ATOM 1288 N N . LEU A 1 173 ? 23.199 2.670 -13.900 1.00 95.44 173 LEU A N 1
ATOM 1289 C CA . LEU A 1 173 ? 21.982 1.857 -13.808 1.00 95.44 173 LEU A CA 1
ATOM 1290 C C . LEU A 1 173 ? 21.361 1.865 -12.403 1.00 95.44 173 LEU A C 1
ATOM 1292 O O . LEU A 1 173 ? 20.272 1.322 -12.208 1.00 95.44 173 LEU A O 1
ATOM 1296 N N . ARG A 1 174 ? 22.028 2.480 -11.417 1.00 95.62 174 ARG A N 1
ATOM 1297 C CA . ARG A 1 174 ? 21.481 2.709 -10.073 1.00 95.62 174 ARG A CA 1
ATOM 1298 C C . ARG A 1 174 ? 20.717 4.025 -10.067 1.00 95.62 174 ARG A C 1
ATOM 1300 O O . ARG A 1 174 ? 21.283 5.079 -9.797 1.00 95.62 174 ARG A O 1
ATOM 1307 N N . SER A 1 175 ? 19.435 3.943 -10.389 1.00 94.75 175 SER A N 1
ATOM 1308 C CA . SER A 1 175 ? 18.511 5.069 -10.446 1.00 94.75 175 SER A CA 1
ATOM 1309 C C . SER A 1 175 ? 17.343 4.849 -9.488 1.00 94.75 175 SER A C 1
ATOM 1311 O O . SER A 1 175 ? 17.166 3.757 -8.941 1.00 94.75 175 SER A O 1
ATOM 1313 N N . ALA A 1 176 ? 16.515 5.879 -9.308 1.00 95.19 176 ALA A N 1
ATOM 1314 C CA . ALA A 1 176 ? 15.277 5.753 -8.547 1.00 95.19 176 ALA A CA 1
ATOM 1315 C C . ALA A 1 176 ? 14.380 4.631 -9.104 1.00 95.19 176 ALA A C 1
ATOM 1317 O O . ALA A 1 176 ? 13.838 3.850 -8.334 1.00 95.19 176 ALA A O 1
ATOM 1318 N N . ASP A 1 177 ? 14.283 4.470 -10.427 1.00 93.38 177 ASP A N 1
ATOM 1319 C CA . ASP A 1 177 ? 13.434 3.431 -11.025 1.00 93.38 177 ASP A CA 1
ATOM 1320 C C . ASP A 1 177 ? 13.944 2.016 -10.751 1.00 93.38 177 ASP A C 1
ATOM 1322 O O . ASP A 1 177 ? 13.158 1.136 -10.403 1.00 93.38 177 ASP A O 1
ATOM 1326 N N . SER A 1 178 ? 15.258 1.777 -10.838 1.00 94.50 178 SER A N 1
ATOM 1327 C CA . SER A 1 178 ? 15.799 0.464 -10.471 1.00 94.50 178 SER A CA 1
ATOM 1328 C C . SER A 1 178 ? 15.676 0.199 -8.966 1.00 94.50 178 SER A C 1
ATOM 1330 O O . SER A 1 178 ? 15.436 -0.942 -8.566 1.00 94.50 178 SER A O 1
ATOM 1332 N N . ALA A 1 179 ? 15.729 1.241 -8.129 1.00 95.81 179 ALA A N 1
ATOM 1333 C CA . ALA A 1 179 ? 15.435 1.135 -6.702 1.00 95.81 179 ALA A CA 1
ATOM 1334 C C . ALA A 1 179 ? 13.944 0.859 -6.419 1.00 95.81 179 ALA A C 1
ATOM 1336 O O . ALA A 1 179 ? 13.639 0.083 -5.519 1.00 95.81 179 ALA A O 1
ATOM 1337 N N . ARG A 1 180 ? 13.004 1.387 -7.215 1.00 93.69 180 ARG A N 1
ATOM 1338 C CA . ARG A 1 180 ? 11.567 1.047 -7.128 1.00 93.69 180 ARG A CA 1
ATOM 1339 C C . ARG A 1 180 ? 11.297 -0.408 -7.498 1.00 93.69 180 ARG A C 1
ATOM 1341 O O . ARG A 1 180 ? 10.510 -1.080 -6.832 1.00 93.69 180 ARG A O 1
ATOM 1348 N N . LEU A 1 181 ? 11.988 -0.929 -8.516 1.00 92.44 181 LEU A N 1
ATOM 1349 C CA . LEU A 1 181 ? 11.936 -2.356 -8.853 1.00 92.44 181 LEU A CA 1
ATOM 1350 C C . LEU A 1 181 ? 12.455 -3.219 -7.693 1.00 92.44 181 LEU A C 1
ATOM 1352 O O . LEU A 1 181 ? 11.839 -4.235 -7.361 1.00 92.44 181 LEU A O 1
ATOM 1356 N N . LEU A 1 182 ? 13.550 -2.802 -7.048 1.00 94.50 182 LEU A N 1
ATOM 1357 C CA . LEU A 1 182 ? 14.053 -3.456 -5.839 1.00 94.50 182 LEU A CA 1
ATOM 1358 C C . LEU A 1 182 ? 13.028 -3.385 -4.697 1.00 94.50 182 LEU A C 1
ATOM 1360 O O . LEU A 1 182 ? 12.721 -4.416 -4.103 1.00 94.50 182 LEU A O 1
ATOM 1364 N N . LEU A 1 183 ? 12.458 -2.210 -4.419 1.00 93.00 183 LEU A N 1
ATOM 1365 C CA . LEU A 1 183 ? 11.462 -2.010 -3.364 1.00 93.00 183 LEU A CA 1
ATOM 1366 C C . LEU A 1 183 ? 10.261 -2.939 -3.541 1.00 93.00 183 LEU A C 1
ATOM 1368 O O . LEU A 1 183 ? 9.873 -3.638 -2.606 1.00 93.00 183 LEU A O 1
ATOM 1372 N N . SER A 1 184 ? 9.734 -3.014 -4.763 1.00 88.94 184 SER A N 1
ATOM 1373 C CA . SER A 1 184 ? 8.654 -3.934 -5.112 1.00 88.94 184 SER A CA 1
ATOM 1374 C C . SER A 1 184 ? 9.036 -5.405 -4.866 1.00 88.94 184 SER A C 1
ATOM 1376 O O . SER A 1 184 ? 8.162 -6.211 -4.564 1.00 88.94 184 SER A O 1
ATOM 1378 N N . ALA A 1 185 ? 10.318 -5.778 -4.981 1.00 87.94 185 ALA A N 1
ATOM 1379 C CA . ALA A 1 185 ? 10.770 -7.167 -4.812 1.00 87.94 185 ALA A CA 1
ATOM 1380 C C . ALA A 1 185 ? 10.881 -7.499 -3.332 1.00 87.94 185 ALA A C 1
ATOM 1382 O O . ALA A 1 185 ? 10.577 -8.601 -2.891 1.00 87.94 185 ALA A O 1
ATOM 1383 N N . CYS A 1 186 ? 11.311 -6.502 -2.570 1.00 89.69 186 CYS A N 1
ATOM 1384 C CA . CYS A 1 186 ? 11.491 -6.584 -1.143 1.00 89.69 186 CYS A CA 1
ATOM 1385 C C . CYS A 1 186 ? 10.193 -6.390 -0.354 1.00 89.69 186 CYS A C 1
ATOM 1387 O O . CYS A 1 186 ? 10.226 -6.526 0.864 1.00 89.69 186 CYS A O 1
ATOM 1389 N N . ALA A 1 187 ? 9.060 -6.082 -0.991 1.00 85.06 187 ALA A N 1
ATOM 1390 C CA . ALA A 1 187 ? 7.773 -5.944 -0.313 1.00 85.06 187 ALA A CA 1
ATOM 1391 C C . ALA A 1 187 ? 7.460 -7.195 0.531 1.00 85.06 187 ALA A C 1
ATOM 1393 O O . ALA A 1 187 ? 7.503 -8.317 0.029 1.00 85.06 187 ALA A O 1
ATOM 1394 N N . GLY A 1 188 ? 7.210 -7.004 1.831 1.00 81.25 188 GLY A N 1
ATOM 1395 C CA . GLY A 1 188 ? 6.952 -8.094 2.782 1.00 81.25 188 GLY A CA 1
ATOM 1396 C C . GLY A 1 188 ? 8.163 -8.970 3.138 1.00 81.25 188 GLY A C 1
ATOM 1397 O O . GLY A 1 188 ? 7.993 -9.984 3.808 1.00 81.25 188 GLY A O 1
ATOM 1398 N N . ASN A 1 189 ? 9.373 -8.603 2.710 1.00 87.81 189 ASN A N 1
ATOM 1399 C CA . ASN A 1 189 ? 10.604 -9.363 2.935 1.00 87.81 189 ASN A CA 1
ATOM 1400 C C . ASN A 1 189 ? 11.627 -8.558 3.754 1.00 87.81 189 ASN A C 1
ATOM 1402 O O . ASN A 1 189 ? 11.539 -7.337 3.872 1.00 87.81 189 ASN A O 1
ATOM 1406 N N . ALA A 1 190 ? 12.649 -9.235 4.288 1.00 90.12 190 ALA A N 1
ATOM 1407 C CA . ALA A 1 190 ? 13.656 -8.619 5.161 1.00 90.12 190 ALA A CA 1
ATOM 1408 C C . ALA A 1 190 ? 14.427 -7.450 4.511 1.00 90.12 190 ALA A C 1
ATOM 1410 O O . ALA A 1 190 ? 14.850 -6.533 5.208 1.00 90.12 190 ALA A O 1
ATOM 1411 N N . CYS A 1 191 ? 14.575 -7.443 3.181 1.00 93.75 191 CYS A N 1
ATOM 1412 C CA . CYS A 1 191 ? 15.272 -6.374 2.462 1.00 93.75 191 CYS A CA 1
ATOM 1413 C C . CYS A 1 191 ? 14.443 -5.089 2.269 1.00 93.75 191 CYS A C 1
ATOM 1415 O O . CYS A 1 191 ? 14.945 -4.139 1.672 1.00 93.75 191 CYS A O 1
ATOM 1417 N N . HIS A 1 192 ? 13.191 -5.033 2.746 1.00 92.31 192 HIS A N 1
ATOM 1418 C CA . HIS A 1 192 ? 12.283 -3.908 2.494 1.00 92.31 192 HIS A CA 1
ATOM 1419 C C . HIS A 1 192 ? 12.824 -2.570 3.005 1.00 92.31 192 HIS A C 1
ATOM 1421 O O . HIS A 1 192 ? 12.874 -1.602 2.250 1.00 92.31 192 HIS A O 1
ATOM 1427 N N . ALA A 1 193 ? 13.286 -2.529 4.258 1.00 93.69 193 ALA A N 1
ATOM 1428 C CA . ALA A 1 193 ? 13.809 -1.306 4.864 1.00 93.69 193 ALA A CA 1
ATOM 1429 C C . ALA A 1 193 ? 15.057 -0.785 4.128 1.00 93.69 193 ALA A C 1
ATOM 1431 O O . ALA A 1 193 ? 15.157 0.407 3.848 1.00 93.69 193 ALA A O 1
ATOM 1432 N N . ASP A 1 194 ? 15.971 -1.680 3.741 1.00 95.56 194 ASP A N 1
ATOM 1433 C CA . ASP A 1 194 ? 17.156 -1.311 2.958 1.00 95.56 194 ASP A CA 1
ATOM 1434 C C . ASP A 1 194 ? 16.779 -0.773 1.570 1.00 95.56 194 ASP A C 1
ATOM 1436 O O . ASP A 1 194 ? 17.371 0.197 1.096 1.00 95.56 194 ASP A O 1
ATOM 1440 N N . ALA A 1 195 ? 15.787 -1.383 0.913 1.00 95.38 195 ALA A N 1
ATOM 1441 C CA . ALA A 1 195 ? 15.299 -0.930 -0.385 1.00 95.38 195 ALA A CA 1
ATOM 1442 C C . ALA A 1 195 ? 14.639 0.456 -0.305 1.00 95.38 195 ALA A C 1
ATOM 1444 O O . ALA A 1 195 ? 14.877 1.288 -1.179 1.00 95.38 195 ALA A O 1
ATOM 1445 N N . LEU A 1 196 ? 13.866 0.720 0.755 1.00 95.12 196 LEU A N 1
ATOM 1446 C CA . LEU A 1 196 ? 13.289 2.036 1.032 1.00 95.12 196 LEU A CA 1
ATOM 1447 C C . LEU A 1 196 ? 14.383 3.101 1.191 1.00 95.12 196 LEU A C 1
ATOM 1449 O O . LEU A 1 196 ? 14.306 4.151 0.559 1.00 95.12 196 LEU A O 1
ATOM 1453 N N . ILE A 1 197 ? 15.421 2.824 1.989 1.00 95.56 197 ILE A N 1
ATOM 1454 C CA . ILE A 1 197 ? 16.530 3.765 2.226 1.00 95.56 197 ILE A CA 1
ATOM 1455 C C . ILE A 1 197 ? 17.283 4.062 0.923 1.00 95.56 197 ILE A C 1
ATOM 1457 O O . ILE A 1 197 ? 17.620 5.213 0.649 1.00 95.56 197 ILE A O 1
ATOM 1461 N N . LEU A 1 198 ? 17.539 3.039 0.103 1.00 95.50 198 LEU A N 1
ATOM 1462 C CA . LEU A 1 198 ? 18.185 3.219 -1.199 1.00 95.50 198 LEU A CA 1
ATOM 1463 C C . LEU A 1 198 ? 17.324 4.049 -2.155 1.00 95.50 198 LEU A C 1
ATOM 1465 O O . LEU A 1 198 ? 17.859 4.893 -2.872 1.00 95.50 198 LEU A O 1
ATOM 1469 N N . LEU A 1 199 ? 16.008 3.823 -2.168 1.00 95.94 199 LEU A N 1
ATOM 1470 C CA . LEU A 1 199 ? 15.094 4.629 -2.970 1.00 95.94 199 LEU A CA 1
ATOM 1471 C C . LEU A 1 199 ? 15.093 6.088 -2.505 1.00 95.94 199 LEU A C 1
ATOM 1473 O O . LEU A 1 199 ? 15.200 6.969 -3.349 1.00 95.94 199 LEU A O 1
ATOM 1477 N N . ASP A 1 200 ? 15.051 6.346 -1.198 1.00 95.12 200 ASP A N 1
ATOM 1478 C CA . ASP A 1 200 ? 15.063 7.705 -0.641 1.00 95.12 200 ASP A CA 1
ATOM 1479 C C . ASP A 1 200 ? 16.316 8.501 -1.034 1.00 95.12 200 ASP A C 1
ATOM 1481 O O . ASP A 1 200 ? 16.242 9.692 -1.309 1.00 95.12 200 ASP A O 1
ATOM 1485 N N . GLN A 1 201 ? 17.468 7.831 -1.127 1.00 94.44 201 GLN A N 1
ATOM 1486 C CA . GLN A 1 201 ? 18.731 8.448 -1.553 1.00 94.44 201 GLN A CA 1
ATOM 1487 C C . GLN A 1 201 ? 18.778 8.783 -3.049 1.00 94.44 201 GLN A C 1
ATOM 1489 O O . GLN A 1 201 ? 19.545 9.654 -3.460 1.00 94.44 201 GLN A O 1
ATOM 1494 N N . LEU A 1 202 ? 18.028 8.047 -3.873 1.00 94.56 202 LEU A N 1
ATOM 1495 C CA . LEU A 1 202 ? 18.080 8.136 -5.335 1.00 94.56 202 LEU A CA 1
ATOM 1496 C C . LEU A 1 202 ? 16.903 8.915 -5.927 1.00 94.56 202 LEU A C 1
ATOM 1498 O O . LEU A 1 202 ? 17.020 9.457 -7.027 1.00 94.56 202 LEU A O 1
ATOM 1502 N N . ALA A 1 203 ? 15.762 8.931 -5.244 1.00 91.81 203 ALA A N 1
ATOM 1503 C CA . ALA A 1 203 ? 14.578 9.650 -5.671 1.00 91.81 203 ALA A CA 1
ATOM 1504 C C . ALA A 1 203 ? 14.728 11.148 -5.394 1.00 91.81 203 ALA A C 1
ATOM 1506 O O . ALA A 1 203 ? 15.224 11.568 -4.353 1.00 91.81 203 ALA A O 1
ATOM 1507 N N . ALA A 1 204 ? 14.252 11.970 -6.327 1.00 80.44 204 ALA A N 1
ATOM 1508 C CA . ALA A 1 204 ? 14.072 13.388 -6.056 1.00 80.44 204 ALA A CA 1
ATOM 1509 C C . ALA A 1 204 ? 12.949 13.580 -5.026 1.00 80.44 204 ALA A C 1
ATOM 1511 O O . ALA A 1 204 ? 11.944 12.865 -5.079 1.00 80.44 204 ALA A O 1
ATOM 1512 N N . GLU A 1 205 ? 13.072 14.596 -4.166 1.00 69.50 205 GLU A N 1
ATOM 1513 C CA . GLU A 1 205 ? 12.059 14.939 -3.152 1.00 69.50 205 GLU A CA 1
ATOM 1514 C C . GLU A 1 205 ? 10.661 15.173 -3.749 1.00 69.50 205 GLU A C 1
ATOM 1516 O O . GLU A 1 205 ? 9.657 14.937 -3.084 1.00 69.50 205 GLU A O 1
ATOM 1521 N N . SER A 1 206 ? 10.587 15.583 -5.020 1.00 66.56 206 SER A N 1
ATOM 1522 C CA . SER A 1 206 ? 9.332 15.789 -5.746 1.00 66.56 206 SER A CA 1
ATOM 1523 C C . SER A 1 206 ? 8.629 14.496 -6.172 1.00 66.56 206 SER A C 1
ATOM 1525 O O . SER A 1 206 ? 7.558 14.572 -6.764 1.00 66.56 206 SER A O 1
ATOM 1527 N N . THR A 1 207 ? 9.218 13.313 -5.953 1.00 70.31 207 THR A N 1
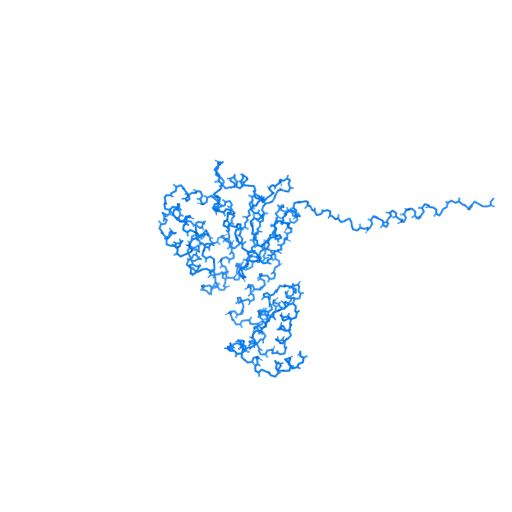ATOM 1528 C CA . THR A 1 207 ? 8.577 12.051 -6.349 1.00 70.31 207 THR A CA 1
ATOM 1529 C C . THR A 1 207 ? 7.673 11.523 -5.245 1.00 70.31 207 THR A C 1
ATOM 1531 O O . THR A 1 207 ? 8.124 10.811 -4.350 1.00 70.31 207 THR A O 1
ATOM 1534 N N . GLU A 1 208 ? 6.392 11.847 -5.313 1.00 74.56 208 GLU A N 1
ATOM 1535 C CA . GLU A 1 208 ? 5.415 11.517 -4.277 1.00 74.56 208 GLU A CA 1
ATOM 1536 C C . GLU A 1 208 ? 4.939 10.061 -4.395 1.00 74.56 208 GLU A C 1
ATOM 1538 O O . GLU A 1 208 ? 4.529 9.601 -5.450 1.00 74.56 208 GLU A O 1
ATOM 1543 N N . GLY A 1 209 ? 5.029 9.300 -3.307 1.00 85.06 209 GLY A N 1
ATOM 1544 C CA . GLY A 1 209 ? 4.584 7.908 -3.256 1.00 85.06 209 GLY A CA 1
ATOM 1545 C C . GLY A 1 209 ? 4.433 7.449 -1.812 1.00 85.06 209 GLY A C 1
ATOM 1546 O O . GLY A 1 209 ? 5.071 8.005 -0.914 1.00 85.06 209 GLY A O 1
ATOM 1547 N N . LEU A 1 210 ? 3.590 6.445 -1.570 1.00 89.81 210 LEU A N 1
ATOM 1548 C CA . LEU A 1 210 ? 3.297 5.944 -0.222 1.00 89.81 210 LEU A CA 1
ATOM 1549 C C . LEU A 1 210 ? 4.548 5.415 0.478 1.00 89.81 210 LEU A C 1
ATOM 1551 O O . LEU A 1 210 ? 4.640 5.552 1.692 1.00 89.81 210 LEU A O 1
ATOM 1555 N N . TRP A 1 211 ? 5.544 4.917 -0.263 1.00 91.62 211 TRP A N 1
ATOM 1556 C CA . TRP A 1 211 ? 6.841 4.516 0.295 1.00 91.62 211 TRP A CA 1
ATOM 1557 C C . TRP A 1 211 ? 7.509 5.619 1.138 1.00 91.62 211 TRP A C 1
ATOM 1559 O O . TRP A 1 211 ? 8.255 5.327 2.074 1.00 91.62 211 TRP A O 1
ATOM 1569 N N . GLN A 1 212 ? 7.235 6.900 0.852 1.00 93.00 212 GLN A N 1
ATOM 1570 C CA . GLN A 1 212 ? 7.760 8.009 1.649 1.00 93.00 212 GLN A CA 1
ATOM 1571 C C . GLN A 1 212 ? 7.161 8.063 3.058 1.00 93.00 212 GLN A C 1
ATOM 1573 O O . GLN A 1 212 ? 7.815 8.561 3.975 1.00 93.00 212 GLN A O 1
ATOM 1578 N N . LEU A 1 213 ? 5.934 7.565 3.246 1.00 92.50 213 LEU A N 1
ATOM 1579 C CA . LEU A 1 213 ? 5.334 7.421 4.571 1.00 92.50 213 LEU A CA 1
ATOM 1580 C C . LEU A 1 213 ? 6.112 6.397 5.392 1.00 92.50 213 LEU A C 1
ATOM 1582 O O . LEU A 1 213 ? 6.440 6.678 6.542 1.00 92.50 213 LEU A O 1
ATOM 1586 N N . ASP A 1 214 ? 6.466 5.262 4.790 1.00 91.25 214 ASP A N 1
ATOM 1587 C CA . ASP A 1 214 ? 7.245 4.217 5.457 1.00 91.25 214 ASP A CA 1
ATOM 1588 C C . ASP A 1 214 ? 8.636 4.727 5.840 1.00 91.25 214 ASP A C 1
ATOM 1590 O O . ASP A 1 214 ? 9.085 4.524 6.968 1.00 91.25 214 ASP A O 1
ATOM 1594 N N . ILE A 1 215 ? 9.292 5.481 4.951 1.00 93.00 215 ILE A N 1
ATOM 1595 C CA . ILE A 1 215 ? 10.553 6.163 5.270 1.00 93.00 215 ILE A CA 1
ATOM 1596 C C . ILE A 1 215 ? 10.395 7.172 6.406 1.00 93.00 215 ILE A C 1
ATOM 1598 O O . ILE A 1 215 ? 11.221 7.202 7.321 1.00 93.00 215 ILE A O 1
ATOM 1602 N N . ALA A 1 216 ? 9.337 7.981 6.383 1.00 93.62 216 ALA A N 1
ATOM 1603 C CA . ALA A 1 216 ? 9.079 8.949 7.437 1.00 93.62 216 ALA A CA 1
ATOM 1604 C C . ALA A 1 216 ? 8.840 8.260 8.791 1.00 93.62 216 ALA A C 1
ATOM 1606 O O . ALA A 1 216 ? 9.355 8.720 9.808 1.00 93.62 216 ALA A O 1
ATOM 1607 N N . VAL A 1 217 ? 8.130 7.128 8.812 1.00 92.00 217 VAL A N 1
ATOM 1608 C CA . VAL A 1 217 ? 7.932 6.305 10.015 1.00 92.00 217 VAL A CA 1
ATOM 1609 C C . VAL A 1 217 ? 9.257 5.705 10.494 1.00 92.00 217 VAL A C 1
ATOM 1611 O O . VAL A 1 217 ? 9.587 5.838 11.674 1.00 92.00 217 VAL A O 1
ATOM 1614 N N . LEU A 1 218 ? 10.052 5.112 9.595 1.00 91.62 218 LEU A N 1
ATOM 1615 C CA . LEU A 1 218 ? 11.365 4.534 9.914 1.00 91.62 218 LEU A CA 1
ATOM 1616 C C . LEU A 1 218 ? 12.314 5.571 10.531 1.00 91.62 218 LEU A C 1
ATOM 1618 O O . LEU A 1 218 ? 12.971 5.293 11.534 1.00 91.62 218 LEU A O 1
ATOM 1622 N N . GLY A 1 219 ? 12.351 6.780 9.968 1.00 93.06 219 GLY A N 1
ATOM 1623 C CA . GLY A 1 219 ? 13.153 7.895 10.474 1.00 93.06 219 GLY A CA 1
ATOM 1624 C C . GLY A 1 219 ? 12.524 8.661 11.643 1.00 93.06 219 GLY A C 1
ATOM 1625 O O . GLY A 1 219 ? 13.157 9.574 12.172 1.00 93.06 219 GLY A O 1
ATOM 1626 N N . ARG A 1 220 ? 11.287 8.327 12.044 1.00 93.75 220 ARG A N 1
ATOM 1627 C CA . ARG A 1 220 ? 10.449 9.117 12.971 1.00 93.75 220 ARG A CA 1
ATOM 1628 C C . ARG A 1 220 ? 10.314 10.596 12.565 1.00 93.75 220 ARG A C 1
ATOM 1630 O O . ARG A 1 220 ? 10.140 11.469 13.419 1.00 93.75 220 ARG A O 1
ATOM 1637 N N . ASP A 1 221 ? 10.370 10.888 11.267 1.00 94.94 221 ASP A N 1
ATOM 1638 C CA . ASP A 1 221 ? 10.155 12.222 10.704 1.00 94.94 221 ASP A CA 1
ATOM 1639 C C . ASP A 1 221 ? 8.659 12.472 10.481 1.00 94.94 221 ASP A C 1
ATOM 1641 O O . ASP A 1 221 ? 8.126 12.437 9.369 1.00 94.94 221 ASP A O 1
ATOM 1645 N N . TRP A 1 222 ? 7.956 12.757 11.575 1.00 94.25 222 TRP A N 1
ATOM 1646 C CA . TRP A 1 222 ? 6.515 13.013 11.539 1.00 94.25 222 TRP A CA 1
ATOM 1647 C C . TRP A 1 222 ? 6.141 14.253 10.723 1.00 94.25 222 TRP A C 1
ATOM 1649 O O . TRP A 1 222 ? 5.037 14.322 10.192 1.00 94.25 222 TRP A O 1
ATOM 1659 N N . ARG A 1 223 ? 7.060 15.217 10.562 1.00 94.06 223 ARG A N 1
ATOM 1660 C CA . ARG A 1 223 ? 6.816 16.388 9.709 1.00 94.06 223 ARG A CA 1
ATOM 1661 C C . ARG A 1 223 ? 6.774 15.984 8.243 1.00 94.06 223 ARG A C 1
ATOM 1663 O O . ARG A 1 223 ? 5.920 16.481 7.513 1.00 94.06 223 ARG A O 1
ATOM 1670 N N . ARG A 1 224 ? 7.690 15.118 7.799 1.00 93.00 224 ARG A N 1
ATOM 1671 C CA . ARG A 1 224 ? 7.642 14.538 6.452 1.00 93.00 224 ARG A CA 1
ATOM 1672 C C . ARG A 1 224 ? 6.390 13.688 6.275 1.00 93.00 224 ARG A C 1
ATOM 1674 O O . ARG A 1 224 ? 5.695 13.881 5.283 1.00 93.00 224 ARG A O 1
ATOM 1681 N N . PHE A 1 225 ? 6.065 12.841 7.254 1.00 94.31 225 PHE A N 1
ATOM 1682 C CA . PHE A 1 225 ? 4.851 12.021 7.225 1.00 94.31 225 PHE A CA 1
ATOM 1683 C C . PHE A 1 225 ? 3.594 12.875 7.004 1.00 94.31 225 PHE A C 1
ATOM 1685 O O . PHE A 1 225 ? 2.836 12.625 6.070 1.00 94.31 225 PHE A O 1
ATOM 1692 N N . ASP A 1 226 ? 3.400 13.920 7.814 1.00 93.81 226 ASP A N 1
ATOM 1693 C CA . ASP A 1 226 ? 2.210 14.773 7.737 1.00 93.81 226 ASP A CA 1
ATOM 1694 C C . ASP A 1 226 ? 2.137 15.532 6.395 1.00 93.81 226 ASP A C 1
ATOM 1696 O O . ASP A 1 226 ? 1.052 15.654 5.822 1.00 93.81 226 ASP A O 1
ATOM 1700 N N . ARG A 1 227 ? 3.276 15.988 5.839 1.00 93.12 227 ARG A N 1
ATOM 1701 C CA . ARG A 1 227 ? 3.318 16.615 4.501 1.00 93.12 227 ARG A CA 1
ATOM 1702 C C . ARG A 1 227 ? 2.912 15.642 3.395 1.00 93.12 227 ARG A C 1
ATOM 1704 O O . ARG A 1 227 ? 2.064 15.984 2.574 1.00 93.12 227 ARG A O 1
ATOM 1711 N N . VAL A 1 228 ? 3.496 14.443 3.383 1.00 92.50 228 VAL A N 1
ATOM 1712 C CA . VAL A 1 228 ? 3.199 13.416 2.370 1.00 92.50 228 VAL A CA 1
ATOM 1713 C C . VAL A 1 228 ? 1.741 12.963 2.486 1.00 92.50 228 VAL A C 1
ATOM 1715 O O . VAL A 1 228 ? 1.044 12.887 1.478 1.00 92.50 228 VAL A O 1
ATOM 1718 N N . MET A 1 229 ? 1.228 12.754 3.704 1.00 93.19 229 MET A N 1
ATOM 1719 C CA . MET A 1 229 ? -0.187 12.432 3.916 1.00 93.19 229 MET A CA 1
ATOM 1720 C C . MET A 1 229 ? -1.126 13.533 3.423 1.00 93.19 229 MET A C 1
ATOM 1722 O O . MET A 1 229 ? -2.167 13.222 2.848 1.00 93.19 229 MET A O 1
ATOM 1726 N N . ALA A 1 230 ? -0.804 14.809 3.650 1.00 92.31 230 ALA A N 1
ATOM 1727 C CA . ALA A 1 230 ? -1.627 15.914 3.161 1.00 92.31 230 ALA A CA 1
ATOM 1728 C C . ALA A 1 230 ? -1.694 15.924 1.627 1.00 92.31 230 ALA A C 1
ATOM 1730 O O . ALA A 1 230 ? -2.781 16.052 1.066 1.00 92.31 230 ALA A O 1
ATOM 1731 N N . HIS A 1 231 ? -0.555 15.716 0.958 1.00 89.94 231 HIS A N 1
ATOM 1732 C CA . HIS A 1 231 ? -0.516 15.575 -0.494 1.00 89.94 231 HIS A CA 1
ATOM 1733 C C . HIS A 1 231 ? -1.380 14.396 -0.969 1.00 89.94 231 HIS A C 1
ATOM 1735 O O . HIS A 1 231 ? -2.271 14.580 -1.794 1.00 89.94 231 HIS A O 1
ATOM 1741 N N . LEU A 1 232 ? -1.170 13.196 -0.417 1.00 89.06 232 LEU A N 1
ATOM 1742 C CA . LEU A 1 232 ? -1.902 11.992 -0.825 1.00 89.06 232 LEU A CA 1
ATOM 1743 C C . LEU A 1 232 ? -3.415 12.140 -0.646 1.00 89.06 232 LEU A C 1
ATOM 1745 O O . LEU A 1 232 ? -4.167 11.730 -1.522 1.00 89.06 232 LEU A O 1
ATOM 1749 N N . ASN A 1 233 ? -3.872 12.768 0.441 1.00 90.19 233 ASN A N 1
ATOM 1750 C CA . ASN A 1 233 ? -5.298 13.048 0.637 1.00 90.19 233 ASN A CA 1
ATOM 1751 C C . ASN A 1 233 ? -5.865 13.991 -0.435 1.00 90.19 233 ASN A C 1
ATOM 1753 O O . ASN A 1 233 ? -7.006 13.813 -0.854 1.00 90.19 233 ASN A O 1
ATOM 1757 N N . ASN A 1 234 ? -5.087 14.976 -0.891 1.00 89.25 234 ASN A N 1
ATOM 1758 C CA . ASN A 1 234 ? -5.517 15.878 -1.961 1.00 89.25 234 ASN A CA 1
ATOM 1759 C C . ASN A 1 234 ? -5.569 15.165 -3.319 1.00 89.25 234 ASN A C 1
ATOM 1761 O O . ASN A 1 234 ? -6.488 15.402 -4.098 1.00 89.25 234 ASN A O 1
ATOM 1765 N N . THR A 1 235 ? -4.601 14.287 -3.587 1.00 86.19 235 THR A N 1
ATOM 1766 C CA . THR A 1 235 ? -4.454 13.591 -4.874 1.00 86.19 235 THR A CA 1
ATOM 1767 C C . THR A 1 235 ? -5.413 12.411 -5.021 1.00 86.19 235 THR A C 1
ATOM 1769 O O . THR A 1 235 ? -6.020 12.230 -6.075 1.00 86.19 235 THR A O 1
ATOM 1772 N N . LEU A 1 236 ? -5.566 11.602 -3.971 1.00 86.81 236 LEU A N 1
ATOM 1773 C CA . LEU A 1 236 ? -6.377 10.380 -3.983 1.00 86.81 236 LEU A CA 1
ATOM 1774 C C . LEU A 1 236 ? -7.816 10.616 -3.511 1.00 86.81 236 LEU A C 1
ATOM 1776 O O . LEU A 1 236 ? -8.693 9.789 -3.759 1.00 86.81 236 LEU A O 1
ATOM 1780 N N . GLY A 1 237 ? -8.070 11.739 -2.837 1.00 86.94 237 GLY A N 1
ATOM 1781 C CA . GLY A 1 237 ? -9.359 12.037 -2.234 1.00 86.94 237 GLY A CA 1
ATOM 1782 C C . GLY A 1 237 ? -9.626 11.242 -0.945 1.00 86.94 237 GLY A C 1
ATOM 1783 O O . GLY A 1 237 ? -8.730 10.621 -0.371 1.00 86.94 237 GLY A O 1
ATOM 1784 N N . PRO A 1 238 ? -10.869 11.289 -0.433 1.00 87.12 238 PRO A N 1
ATOM 1785 C CA . PRO A 1 238 ? -11.225 10.665 0.836 1.00 87.12 238 PRO A CA 1
ATOM 1786 C C . PRO A 1 238 ? -11.286 9.134 0.724 1.00 87.12 238 PRO A C 1
ATOM 1788 O O . PRO A 1 238 ? -12.195 8.597 0.093 1.00 87.12 238 PRO A O 1
ATOM 1791 N N . ASP A 1 239 ? -10.388 8.435 1.422 1.00 89.50 239 ASP A N 1
ATOM 1792 C CA . ASP A 1 239 ? -10.343 6.968 1.475 1.00 89.50 239 ASP A CA 1
ATOM 1793 C C . ASP A 1 239 ? -10.103 6.465 2.919 1.00 89.50 239 ASP A C 1
ATOM 1795 O O . ASP A 1 239 ? -9.277 7.035 3.644 1.00 89.50 239 ASP A O 1
ATOM 1799 N N . PRO A 1 240 ? -10.799 5.401 3.376 1.00 90.56 240 PRO A N 1
ATOM 1800 C CA . PRO A 1 240 ? -10.640 4.890 4.738 1.00 90.56 240 PRO A CA 1
ATOM 1801 C C . PRO A 1 240 ? -9.245 4.303 5.016 1.00 90.56 240 PRO A C 1
ATOM 1803 O O . PRO A 1 240 ? -8.818 4.273 6.170 1.00 90.56 240 PRO A O 1
ATOM 1806 N N . GLY A 1 241 ? -8.510 3.878 3.986 1.00 90.00 241 GLY A N 1
ATOM 1807 C CA . GLY A 1 241 ? -7.121 3.440 4.084 1.00 90.00 241 GLY A CA 1
ATOM 1808 C C . GLY A 1 241 ? -6.169 4.579 4.432 1.00 90.00 241 GLY A C 1
ATOM 1809 O O . GLY A 1 241 ? -5.316 4.410 5.301 1.00 90.00 241 GLY A O 1
ATOM 1810 N N . LEU A 1 242 ? -6.368 5.771 3.860 1.00 92.31 242 LEU A N 1
ATOM 1811 C CA . LEU A 1 242 ? -5.594 6.964 4.232 1.00 92.31 242 LEU A CA 1
ATOM 1812 C C . LEU A 1 242 ? -5.901 7.415 5.666 1.00 92.31 242 LEU A C 1
ATOM 1814 O O . LEU A 1 242 ? -4.990 7.807 6.400 1.00 92.31 242 LEU A O 1
ATOM 1818 N N . VAL A 1 243 ? -7.164 7.303 6.095 1.00 95.00 243 VAL A N 1
ATOM 1819 C CA . VAL A 1 243 ? -7.540 7.549 7.497 1.00 95.00 243 VAL A CA 1
ATOM 1820 C C . VAL A 1 243 ? -6.859 6.546 8.423 1.00 95.00 243 VAL A C 1
ATOM 1822 O O . VAL A 1 243 ? -6.300 6.940 9.444 1.00 95.00 243 VAL A O 1
ATOM 1825 N N . TRP A 1 244 ? -6.857 5.263 8.062 1.00 94.25 244 TRP A N 1
ATOM 1826 C CA . TRP A 1 244 ? -6.183 4.221 8.831 1.00 94.25 244 TRP A CA 1
ATOM 1827 C C . TRP A 1 244 ? -4.669 4.455 8.925 1.00 94.25 244 TRP A C 1
ATOM 1829 O O . TRP A 1 244 ? -4.120 4.362 10.022 1.00 94.25 244 TRP A O 1
ATOM 1839 N N . LEU A 1 245 ? -3.994 4.828 7.832 1.00 93.19 245 LEU A N 1
ATOM 1840 C CA . LEU A 1 245 ? -2.564 5.167 7.843 1.00 93.19 245 LEU A CA 1
ATOM 1841 C C . LEU A 1 245 ? -2.272 6.348 8.782 1.00 93.19 245 LEU A C 1
ATOM 1843 O O . LEU A 1 245 ? -1.397 6.261 9.646 1.00 93.19 245 LEU A O 1
ATOM 1847 N N . SER A 1 246 ? -3.045 7.433 8.668 1.00 94.88 246 SER A N 1
ATOM 1848 C CA . SER A 1 246 ? -2.902 8.607 9.540 1.00 94.88 246 SER A CA 1
ATOM 1849 C C . SER A 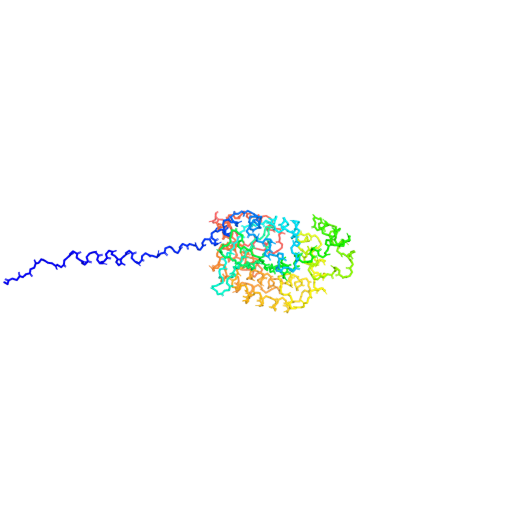1 246 ? -3.173 8.269 11.011 1.00 94.88 246 SER A C 1
ATOM 1851 O O . SER A 1 246 ? -2.411 8.664 11.899 1.00 94.88 246 SER A O 1
ATOM 1853 N N . GLY A 1 247 ? -4.219 7.483 11.271 1.00 95.50 247 GLY A N 1
ATOM 1854 C CA . GLY A 1 247 ? -4.599 7.029 12.602 1.00 95.50 247 GLY A CA 1
ATOM 1855 C C . GLY A 1 247 ? -3.544 6.132 13.251 1.00 95.50 247 GLY A C 1
ATOM 1856 O O . GLY A 1 247 ? -3.208 6.347 14.413 1.00 95.50 247 GLY A O 1
ATOM 1857 N N . ASN A 1 248 ? -2.936 5.204 12.505 1.00 93.56 248 ASN A N 1
ATOM 1858 C CA . ASN A 1 248 ? -1.813 4.405 13.007 1.00 93.56 248 ASN A CA 1
ATOM 1859 C C . ASN A 1 248 ? -0.598 5.268 13.341 1.00 93.56 248 ASN A C 1
ATOM 1861 O O . ASN A 1 248 ? 0.015 5.082 14.389 1.00 93.56 248 ASN A O 1
ATOM 1865 N N . ALA A 1 249 ? -0.264 6.253 12.505 1.00 93.94 249 ALA A N 1
ATOM 1866 C CA . ALA A 1 249 ? 0.826 7.172 12.817 1.00 93.94 249 ALA A CA 1
ATOM 1867 C C . ALA A 1 249 ? 0.530 8.019 14.066 1.00 93.94 249 ALA A C 1
ATOM 1869 O O . ALA A 1 249 ? 1.431 8.327 14.842 1.00 93.94 249 ALA A O 1
ATOM 1870 N N . ARG A 1 250 ? -0.729 8.409 14.310 1.00 95.44 250 ARG A N 1
ATOM 1871 C CA . ARG A 1 250 ? -1.137 9.043 15.579 1.00 95.44 250 ARG A CA 1
ATOM 1872 C C . ARG A 1 250 ? -0.993 8.094 16.766 1.00 95.44 250 ARG A C 1
ATOM 1874 O O . ARG A 1 250 ? -0.386 8.477 17.762 1.00 95.44 250 ARG A O 1
ATOM 1881 N N . LEU A 1 251 ? -1.458 6.854 16.635 1.00 94.19 251 LEU A N 1
ATOM 1882 C CA . LEU A 1 251 ? -1.311 5.819 17.658 1.00 94.19 251 LEU A CA 1
ATOM 1883 C C . LEU A 1 251 ? 0.162 5.577 18.027 1.00 94.19 251 LEU A C 1
ATOM 1885 O O . LEU A 1 251 ? 0.494 5.561 19.208 1.00 94.19 251 LEU A O 1
ATOM 1889 N N . GLN A 1 252 ? 1.064 5.489 17.044 1.00 91.81 252 GLN A N 1
ATOM 1890 C CA . GLN A 1 252 ? 2.511 5.351 17.282 1.00 91.81 252 GLN A CA 1
ATOM 1891 C C . GLN A 1 252 ? 3.127 6.550 18.025 1.00 91.81 252 GLN A C 1
ATOM 1893 O O . GLN A 1 252 ? 4.157 6.412 18.683 1.00 91.81 252 GLN A O 1
ATOM 1898 N N . ARG A 1 253 ? 2.489 7.724 17.951 1.00 93.06 253 ARG A N 1
ATOM 1899 C CA . ARG A 1 253 ? 2.851 8.935 18.706 1.00 93.06 253 ARG A CA 1
ATOM 1900 C C . ARG A 1 253 ? 2.155 9.023 20.072 1.00 93.06 253 ARG A C 1
ATOM 1902 O O . ARG A 1 253 ? 2.333 10.016 20.770 1.00 93.06 253 ARG A O 1
ATOM 1909 N N . GLY A 1 254 ? 1.358 8.021 20.450 1.00 93.62 254 GLY A N 1
ATOM 1910 C CA . GLY A 1 254 ? 0.550 8.017 21.673 1.00 93.62 254 GLY A CA 1
ATOM 1911 C C . GLY A 1 254 ? -0.711 8.891 21.606 1.00 93.62 254 GLY A C 1
ATOM 1912 O O . GLY A 1 254 ? -1.395 9.051 22.612 1.00 93.62 254 GLY A O 1
ATOM 1913 N N . ASP A 1 255 ? -1.056 9.441 20.439 1.00 96.50 255 ASP A N 1
ATOM 1914 C CA . ASP A 1 255 ? -2.218 10.317 20.247 1.00 96.50 255 ASP A CA 1
ATOM 1915 C C . ASP A 1 255 ? -3.491 9.505 19.942 1.00 96.50 255 ASP A C 1
ATOM 1917 O O . ASP A 1 255 ? -4.031 9.521 18.832 1.00 96.50 255 ASP A O 1
ATOM 1921 N N . CYS A 1 256 ? -3.979 8.764 20.943 1.00 97.69 256 CYS A N 1
ATOM 1922 C CA . CYS A 1 256 ? -5.219 7.989 20.814 1.00 97.69 256 CYS A CA 1
ATOM 1923 C C . CYS A 1 256 ? -6.443 8.888 20.587 1.00 97.69 256 CYS A C 1
ATOM 1925 O O . CYS A 1 256 ? -7.343 8.524 19.833 1.00 97.69 256 CYS A O 1
ATOM 1927 N N . ALA A 1 257 ? -6.475 10.074 21.201 1.00 97.56 257 ALA A N 1
ATOM 1928 C CA . ALA A 1 257 ? -7.583 11.013 21.049 1.00 97.56 257 ALA A CA 1
ATOM 1929 C C . ALA A 1 257 ? -7.715 11.495 19.596 1.00 97.56 257 ALA A C 1
ATOM 1931 O O . ALA A 1 257 ? -8.804 11.433 19.021 1.00 97.56 257 ALA A O 1
ATOM 1932 N N . GLY A 1 258 ? -6.608 11.911 18.975 1.00 96.88 258 GLY A N 1
ATOM 1933 C CA . GLY A 1 258 ? -6.589 12.313 17.574 1.00 96.88 258 GLY A CA 1
ATOM 1934 C C . GLY A 1 258 ? -6.862 11.154 16.616 1.00 96.88 258 GLY A C 1
ATOM 1935 O O . GLY A 1 258 ? -7.567 11.347 15.625 1.00 96.88 258 GLY A O 1
ATOM 1936 N N . ALA A 1 259 ? -6.355 9.949 16.908 1.00 97.38 259 ALA A N 1
ATOM 1937 C CA . ALA A 1 259 ? -6.649 8.758 16.109 1.00 97.38 259 ALA A CA 1
ATOM 1938 C C . ALA A 1 259 ? -8.154 8.436 16.112 1.00 97.38 259 ALA A C 1
ATOM 1940 O O . ALA A 1 259 ? -8.749 8.262 15.048 1.00 97.38 259 ALA A O 1
ATOM 1941 N N . LEU A 1 260 ? -8.795 8.439 17.287 1.00 98.19 260 LEU A N 1
ATOM 1942 C CA . LEU A 1 260 ? -10.234 8.196 17.427 1.00 98.19 260 LEU A CA 1
ATOM 1943 C C . LEU A 1 260 ? -11.080 9.280 16.752 1.00 98.19 260 LEU A C 1
ATOM 1945 O O . LEU A 1 260 ? -12.064 8.950 16.092 1.00 98.19 260 LEU A O 1
ATOM 1949 N N . ALA A 1 261 ? -10.685 10.553 16.865 1.00 97.44 261 ALA A N 1
ATOM 1950 C CA . ALA A 1 261 ? -11.395 11.671 16.241 1.00 97.44 261 ALA A CA 1
ATOM 1951 C C . ALA A 1 261 ? -11.499 11.537 14.710 1.00 97.44 261 ALA A C 1
ATOM 1953 O O . ALA A 1 261 ? -12.460 12.019 14.116 1.00 97.44 261 ALA A O 1
ATOM 1954 N N . GLN A 1 262 ? -10.531 10.870 14.074 1.00 95.62 262 GLN A N 1
ATOM 1955 C CA . GLN A 1 262 ? -10.548 10.595 12.635 1.00 95.62 262 GLN A CA 1
ATOM 1956 C C . GLN A 1 262 ? -11.186 9.238 12.305 1.00 95.62 262 GLN A C 1
ATOM 1958 O O . GLN A 1 262 ? -11.967 9.136 11.359 1.00 95.62 262 GLN A O 1
ATOM 1963 N N . ALA A 1 263 ? -10.865 8.196 13.075 1.00 97.12 263 ALA A N 1
ATOM 1964 C CA . ALA A 1 263 ? -11.272 6.830 12.767 1.00 97.12 263 ALA A CA 1
ATOM 1965 C C . ALA A 1 263 ? -12.766 6.570 13.018 1.00 97.12 263 ALA A C 1
ATOM 1967 O O . ALA A 1 263 ? -13.378 5.847 12.235 1.00 97.12 263 ALA A O 1
ATOM 1968 N N . LEU A 1 264 ? -13.372 7.170 14.053 1.00 97.75 264 LEU A N 1
ATOM 1969 C CA . LEU A 1 264 ? -14.790 6.953 14.373 1.00 97.75 264 LEU A CA 1
ATOM 1970 C C . LEU A 1 264 ? -15.724 7.442 13.244 1.00 97.75 264 LEU A C 1
ATOM 1972 O O . LEU A 1 264 ? -16.467 6.611 12.716 1.00 97.75 264 LEU A O 1
ATOM 1976 N N . PRO A 1 265 ? -15.644 8.706 12.763 1.00 97.56 265 PRO A N 1
ATOM 1977 C CA . PRO A 1 265 ? -16.462 9.142 11.626 1.00 97.56 265 PRO A CA 1
ATOM 1978 C C . PRO A 1 265 ? -16.163 8.359 10.341 1.00 97.56 265 PRO A C 1
ATOM 1980 O O . PRO A 1 265 ? -17.049 8.124 9.519 1.00 97.56 265 PRO A O 1
ATOM 1983 N N . ALA A 1 266 ? -14.911 7.932 10.146 1.00 96.38 266 ALA A N 1
ATOM 1984 C CA . ALA A 1 266 ? -14.539 7.120 8.993 1.00 96.38 266 ALA A CA 1
ATOM 1985 C C . ALA A 1 266 ? -15.172 5.722 9.044 1.00 96.38 266 ALA A C 1
ATOM 1987 O O . ALA A 1 266 ? -15.641 5.234 8.021 1.00 96.38 266 ALA A O 1
ATOM 1988 N N . ALA A 1 267 ? -15.244 5.088 10.213 1.00 96.38 267 ALA A N 1
ATOM 1989 C CA . ALA A 1 267 ? -15.900 3.796 10.373 1.00 96.38 267 ALA A CA 1
ATOM 1990 C C . ALA A 1 267 ? -17.428 3.889 10.210 1.00 96.38 267 ALA A C 1
ATOM 1992 O O . ALA A 1 267 ? -18.047 2.941 9.736 1.00 96.38 267 ALA A O 1
ATOM 1993 N N . GLU A 1 268 ? -18.043 5.029 10.531 1.00 95.81 268 GLU A N 1
ATOM 1994 C CA . GLU A 1 268 ? -19.455 5.287 10.212 1.00 95.81 268 GLU A CA 1
ATOM 1995 C C . GLU A 1 268 ? -19.678 5.448 8.704 1.00 95.81 268 GLU A C 1
ATOM 1997 O O . GLU A 1 268 ? -20.618 4.883 8.145 1.00 95.81 268 GLU A O 1
ATOM 2002 N N . ARG A 1 269 ? -18.787 6.183 8.028 1.00 95.19 269 ARG A N 1
ATOM 2003 C CA . ARG A 1 269 ? -18.850 6.402 6.577 1.00 95.19 269 ARG A CA 1
ATOM 2004 C C . ARG A 1 269 ? -18.519 5.143 5.770 1.00 95.19 269 ARG A C 1
ATOM 2006 O O . ARG A 1 269 ? -19.103 4.922 4.710 1.00 95.19 269 ARG A O 1
ATOM 2013 N N . TRP A 1 270 ? -17.584 4.328 6.251 1.00 92.25 270 TRP A N 1
ATOM 2014 C CA . TRP A 1 270 ? -17.092 3.119 5.590 1.00 92.25 270 TRP A CA 1
ATOM 2015 C C . TRP A 1 270 ? -17.160 1.901 6.529 1.00 92.25 270 TRP A C 1
ATOM 2017 O O . TRP A 1 270 ? -16.130 1.312 6.864 1.00 92.25 270 TRP A O 1
ATOM 2027 N N . PRO A 1 271 ? -18.371 1.455 6.912 1.00 93.69 271 PRO A N 1
ATOM 2028 C CA . PRO A 1 271 ? -18.567 0.436 7.948 1.00 93.69 271 PRO A CA 1
ATOM 2029 C C . PRO A 1 271 ? -18.042 -0.955 7.584 1.00 93.69 271 PRO A C 1
ATOM 2031 O O . PRO A 1 271 ? -17.923 -1.804 8.464 1.00 93.69 271 PRO A O 1
ATOM 2034 N N . GLY A 1 272 ? -17.751 -1.203 6.304 1.00 90.12 272 GLY A N 1
ATOM 2035 C CA . GLY A 1 272 ? -17.160 -2.447 5.809 1.00 90.12 272 GLY A CA 1
ATOM 2036 C C . GLY A 1 272 ? -15.629 -2.445 5.743 1.00 90.12 272 GLY A C 1
ATOM 2037 O O . GLY A 1 272 ? -15.058 -3.417 5.263 1.00 90.12 272 GLY A O 1
ATOM 2038 N N . TYR A 1 273 ? -14.944 -1.378 6.167 1.00 89.25 273 TYR A N 1
ATOM 2039 C CA . TYR A 1 273 ? -13.482 -1.328 6.124 1.00 89.25 273 TYR A CA 1
ATOM 2040 C C . TYR A 1 273 ? -12.875 -1.787 7.456 1.00 89.25 273 TYR A C 1
ATOM 2042 O O . TYR A 1 273 ? -12.690 -1.000 8.387 1.00 89.25 273 TYR A O 1
ATOM 2050 N N . LEU A 1 274 ? -12.578 -3.088 7.529 1.00 90.88 274 LEU A N 1
ATOM 2051 C CA . LEU A 1 274 ? -12.097 -3.769 8.734 1.00 90.88 274 LEU A CA 1
ATOM 2052 C C . LEU A 1 274 ? -10.885 -3.097 9.410 1.00 90.88 274 LEU A C 1
ATOM 2054 O O . LEU A 1 274 ? -10.925 -2.988 10.634 1.00 90.88 274 LEU A O 1
ATOM 2058 N N . PRO A 1 275 ? -9.843 -2.603 8.704 1.00 91.06 275 PRO A N 1
ATOM 2059 C CA . PRO A 1 275 ? -8.635 -2.097 9.368 1.00 91.06 275 PRO A CA 1
ATOM 2060 C C . PRO A 1 275 ? -8.857 -0.936 10.352 1.00 91.06 275 PRO A C 1
ATOM 2062 O O . PRO A 1 275 ? -8.060 -0.760 11.274 1.00 91.06 275 PRO A O 1
ATOM 2065 N N . LEU A 1 276 ? -9.944 -0.164 10.222 1.00 95.00 276 LEU A N 1
ATOM 2066 C CA . LEU A 1 276 ? -10.284 0.885 11.194 1.00 95.00 276 LEU A CA 1
ATOM 2067 C C . LEU A 1 276 ? -10.690 0.319 12.563 1.00 95.00 276 LEU A C 1
ATOM 2069 O O . LEU A 1 276 ? -10.475 0.981 13.574 1.00 95.00 276 LEU A O 1
ATOM 2073 N N . TYR A 1 277 ? -11.247 -0.893 12.620 1.00 96.56 277 TYR A N 1
ATOM 2074 C CA . TYR A 1 277 ? -11.791 -1.469 13.850 1.00 96.56 277 TYR A CA 1
ATOM 2075 C C . TYR A 1 277 ? -10.692 -1.837 14.855 1.00 96.56 277 TYR A C 1
ATOM 2077 O O . TYR A 1 277 ? -10.787 -1.353 15.983 1.00 96.56 277 TYR A O 1
ATOM 2085 N N . PRO A 1 278 ? -9.620 -2.575 14.479 1.00 95.25 278 PRO A N 1
ATOM 2086 C CA . PRO A 1 278 ? -8.484 -2.812 15.368 1.00 95.25 278 PRO A CA 1
ATOM 2087 C C . PRO A 1 278 ? -7.852 -1.519 15.895 1.00 95.25 278 PRO A C 1
ATOM 2089 O O . PRO A 1 278 ? -7.587 -1.412 17.091 1.00 95.25 278 PRO A O 1
ATOM 2092 N N . LEU A 1 279 ? -7.677 -0.511 15.027 1.00 96.69 279 LEU A N 1
ATOM 2093 C CA . LEU A 1 279 ? -7.150 0.804 15.406 1.00 96.69 279 LEU A CA 1
ATOM 2094 C C . LEU A 1 279 ? -8.022 1.465 16.486 1.00 96.69 279 LEU A C 1
ATOM 2096 O O . LEU A 1 279 ? -7.510 1.896 17.519 1.00 96.69 279 LEU A O 1
ATOM 2100 N N . ILE A 1 280 ? -9.341 1.514 16.270 1.00 98.38 280 ILE A N 1
ATOM 2101 C CA . ILE A 1 280 ? -10.290 2.089 17.229 1.00 98.38 280 ILE A CA 1
ATOM 2102 C C . ILE A 1 280 ? -10.261 1.308 18.545 1.00 98.38 280 ILE A C 1
ATOM 2104 O O . ILE A 1 280 ? -10.120 1.921 19.604 1.00 98.38 280 ILE A O 1
ATOM 2108 N N . THR A 1 281 ? -10.340 -0.028 18.504 1.00 97.56 281 THR A N 1
ATOM 2109 C CA . THR A 1 281 ? -10.304 -0.849 19.724 1.00 97.56 281 THR A CA 1
ATOM 2110 C C . THR A 1 281 ? -9.021 -0.653 20.508 1.00 97.56 281 THR A C 1
ATOM 2112 O O . THR A 1 281 ? -9.083 -0.489 21.723 1.00 97.56 281 THR A O 1
ATOM 2115 N N . GLN A 1 282 ? -7.869 -0.609 19.836 1.00 97.38 282 GLN A N 1
ATOM 2116 C CA . GLN A 1 282 ? -6.589 -0.419 20.502 1.00 97.38 282 GLN A CA 1
ATOM 2117 C C . GLN A 1 282 ? -6.535 0.942 21.201 1.00 97.38 282 GLN A C 1
ATOM 2119 O O . GLN A 1 282 ? -6.181 1.009 22.376 1.00 97.38 282 GLN A O 1
ATOM 2124 N N . CYS A 1 283 ? -6.958 2.019 20.531 1.00 98.19 283 CYS A N 1
ATOM 2125 C CA . CYS A 1 283 ? -7.008 3.345 21.143 1.00 98.19 283 CYS A CA 1
ATOM 2126 C C . CYS A 1 283 ? -7.981 3.422 22.329 1.00 98.19 283 CYS A C 1
ATOM 2128 O O . CYS A 1 283 ? -7.667 4.069 23.328 1.00 98.19 283 CYS A O 1
ATOM 2130 N N . LEU A 1 284 ? -9.148 2.773 22.245 1.00 98.38 284 LEU A N 1
ATOM 2131 C CA . LEU A 1 284 ? -10.116 2.729 23.347 1.00 98.38 284 LEU A CA 1
ATOM 2132 C C . LEU A 1 284 ? -9.559 1.966 24.553 1.00 98.38 284 LEU A C 1
ATOM 2134 O O . LEU A 1 284 ? -9.667 2.453 25.675 1.00 98.38 284 LEU A O 1
ATOM 2138 N N . VAL A 1 285 ? -8.913 0.822 24.319 1.00 97.94 285 VAL A N 1
ATOM 2139 C CA . VAL A 1 285 ? -8.263 0.019 25.363 1.00 97.94 285 VAL A CA 1
ATOM 2140 C C . VAL A 1 285 ? -7.124 0.792 26.027 1.00 97.94 285 VAL A C 1
ATOM 2142 O O . VAL A 1 285 ? -7.093 0.887 27.250 1.00 97.94 285 VAL A O 1
ATOM 2145 N N . MET A 1 286 ? -6.238 1.411 25.242 1.00 96.88 286 MET A N 1
ATOM 2146 C CA . MET A 1 286 ? -5.139 2.236 25.763 1.00 96.88 286 MET A CA 1
ATOM 2147 C C . MET A 1 286 ? -5.624 3.471 26.535 1.00 96.88 286 MET A C 1
ATOM 2149 O O . MET A 1 286 ? -4.889 3.998 27.362 1.00 96.88 286 MET A O 1
ATOM 2153 N N . SER A 1 287 ? -6.850 3.927 26.270 1.00 96.62 287 SER A N 1
ATOM 2154 C CA . SER A 1 287 ? -7.486 5.049 26.971 1.00 96.62 287 SER A CA 1
ATOM 2155 C C . SER A 1 287 ? -8.422 4.594 28.102 1.00 96.62 287 SER A C 1
ATOM 2157 O O . SER A 1 287 ? -9.225 5.395 28.571 1.00 96.62 287 SER A O 1
ATOM 2159 N N . GLU A 1 288 ? -8.381 3.312 28.487 1.00 97.19 288 GLU A N 1
ATOM 2160 C CA . GLU A 1 288 ? -9.229 2.679 29.515 1.00 97.19 288 GLU A CA 1
ATOM 2161 C C . GLU A 1 288 ? -10.750 2.816 29.287 1.00 97.19 288 GLU A C 1
ATOM 2163 O O . GLU A 1 288 ? -11.568 2.631 30.189 1.00 97.19 288 GLU A O 1
ATOM 2168 N N . ARG A 1 289 ? -11.169 3.075 28.045 1.00 98.06 289 ARG A N 1
ATOM 2169 C CA . ARG A 1 289 ? -12.579 3.156 27.635 1.00 98.06 289 ARG A CA 1
ATOM 2170 C C . ARG A 1 289 ? -13.125 1.764 27.321 1.00 98.06 289 ARG A C 1
ATOM 2172 O O . ARG A 1 289 ? -13.502 1.464 26.189 1.00 98.06 289 ARG A O 1
ATOM 2179 N N . PHE A 1 290 ? -13.122 0.886 28.321 1.00 98.38 290 PHE A N 1
ATOM 2180 C CA . PHE A 1 290 ? -13.391 -0.541 28.123 1.00 98.38 290 PHE A CA 1
ATOM 2181 C C . PHE A 1 290 ? -14.820 -0.850 27.674 1.00 98.38 290 PHE A C 1
ATOM 2183 O O . PHE A 1 290 ? -14.991 -1.720 26.826 1.00 98.38 290 PHE A O 1
ATOM 2190 N N . GLU A 1 291 ? -15.826 -0.124 28.167 1.00 97.88 291 GLU A N 1
ATOM 2191 C CA . GLU A 1 291 ? -17.216 -0.288 27.711 1.00 97.88 291 GLU A CA 1
ATOM 2192 C C . GLU A 1 291 ? -17.328 -0.049 26.199 1.00 97.88 291 GLU A C 1
ATOM 2194 O O . GLU A 1 291 ? -17.798 -0.915 25.460 1.00 97.88 291 GLU A O 1
ATOM 2199 N N . ASP A 1 292 ? -16.771 1.062 25.711 1.00 97.94 292 ASP A N 1
ATOM 2200 C CA . ASP A 1 292 ? -16.740 1.369 24.280 1.00 97.94 292 ASP A CA 1
ATOM 2201 C C . ASP A 1 292 ? -15.944 0.314 23.498 1.00 97.94 292 ASP A C 1
ATOM 2203 O O . ASP A 1 292 ? -16.349 -0.097 22.410 1.00 97.94 292 ASP A O 1
ATOM 2207 N N . ALA A 1 293 ? -14.825 -0.170 24.048 1.00 97.88 293 ALA A N 1
ATOM 2208 C CA . ALA A 1 293 ? -14.026 -1.207 23.403 1.00 97.88 293 ALA A CA 1
ATOM 2209 C C . ALA A 1 293 ? -14.837 -2.495 23.171 1.00 97.88 293 ALA A C 1
ATOM 2211 O O . ALA A 1 293 ? -14.724 -3.082 22.092 1.00 97.88 293 ALA A O 1
ATOM 2212 N N . THR A 1 294 ? -15.701 -2.908 24.113 1.00 97.62 294 THR A N 1
ATOM 2213 C CA . THR A 1 294 ? -16.562 -4.094 23.921 1.00 97.62 294 THR A CA 1
ATOM 2214 C C . THR A 1 294 ? -17.507 -3.950 22.725 1.00 97.62 294 THR A C 1
ATOM 2216 O O . THR A 1 294 ? -17.730 -4.923 22.003 1.00 97.62 294 THR A O 1
ATOM 2219 N N . VAL A 1 295 ? -18.007 -2.739 22.447 1.00 96.81 295 VAL A N 1
ATOM 2220 C CA . VAL A 1 295 ? -18.867 -2.462 21.284 1.00 96.81 295 VAL A CA 1
ATOM 2221 C C . VAL A 1 295 ? -18.101 -2.696 19.982 1.00 96.81 295 VAL A C 1
ATOM 2223 O O . VAL A 1 295 ? -18.585 -3.388 19.084 1.00 96.81 295 VAL A O 1
ATOM 2226 N N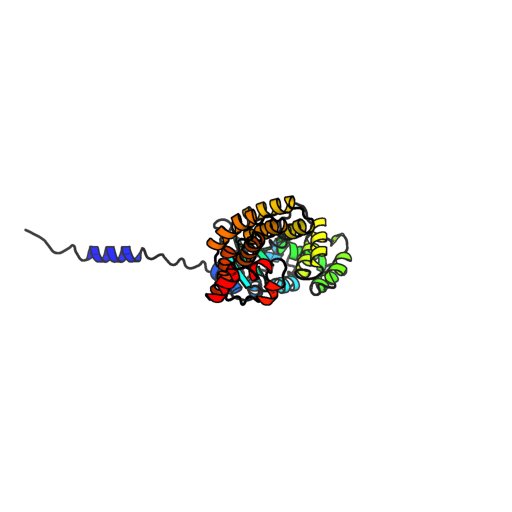 . TRP A 1 296 ? -16.874 -2.181 19.891 1.00 97.56 296 TRP A N 1
ATOM 2227 C CA . TRP A 1 296 ? -16.049 -2.277 18.684 1.00 97.56 296 TRP A CA 1
ATOM 2228 C C . TRP A 1 296 ? -15.481 -3.679 18.447 1.00 97.56 296 TRP A C 1
ATOM 2230 O O . TRP A 1 296 ? -15.520 -4.166 17.314 1.00 97.56 296 TRP A O 1
ATOM 2240 N N . PHE A 1 297 ? -15.055 -4.378 19.502 1.00 97.19 297 PHE A N 1
ATOM 2241 C CA . PHE A 1 297 ? -14.791 -5.818 19.433 1.00 97.19 297 PHE A CA 1
ATOM 2242 C C . PHE A 1 297 ? -16.038 -6.589 19.002 1.00 97.19 297 PHE A C 1
ATOM 2244 O O . PHE A 1 297 ? -15.975 -7.491 18.166 1.00 97.19 297 PHE A O 1
ATOM 2251 N N . GLY A 1 298 ? -17.196 -6.163 19.502 1.00 96.12 298 GLY A N 1
ATOM 2252 C CA . GLY A 1 298 ? -18.480 -6.703 19.121 1.00 96.12 298 GLY A CA 1
ATOM 2253 C C . GLY A 1 298 ? -18.775 -6.597 17.634 1.00 96.12 298 GLY A C 1
ATOM 2254 O O . GLY A 1 298 ? -19.258 -7.575 17.069 1.00 96.12 298 GLY A O 1
ATOM 2255 N N . HIS A 1 299 ? -18.460 -5.461 17.009 1.00 95.81 299 HIS A N 1
ATOM 2256 C CA . HIS A 1 299 ? -18.557 -5.285 15.563 1.00 95.81 299 HIS A CA 1
ATOM 2257 C C . HIS A 1 299 ? -17.577 -6.177 14.800 1.00 95.81 299 HIS A C 1
ATOM 2259 O O . HIS A 1 299 ? -17.956 -6.731 13.774 1.00 95.81 299 HIS A O 1
ATOM 2265 N N . MET A 1 300 ? -16.351 -6.361 15.290 1.00 95.94 300 MET A N 1
ATOM 2266 C CA . MET A 1 300 ? -15.384 -7.265 14.657 1.00 95.94 300 MET A CA 1
ATOM 2267 C C . MET A 1 300 ? -15.890 -8.709 14.584 1.00 95.94 300 MET A C 1
ATOM 2269 O O . MET A 1 300 ? -15.855 -9.313 13.512 1.00 95.94 300 MET A O 1
ATOM 2273 N N . GLU A 1 301 ? -16.441 -9.234 15.680 1.00 95.31 301 GLU A N 1
ATOM 2274 C CA . GLU A 1 301 ? -17.010 -10.587 15.697 1.00 95.31 301 GLU A CA 1
ATOM 2275 C C . GLU A 1 301 ? -18.280 -10.694 14.832 1.00 95.31 301 GLU A C 1
ATOM 2277 O O . GLU A 1 301 ? -18.407 -11.622 14.038 1.00 95.31 301 GLU A O 1
ATOM 2282 N N . THR A 1 302 ? -19.226 -9.750 14.942 1.00 94.44 302 THR A N 1
ATOM 2283 C CA . THR A 1 302 ? -20.551 -9.910 14.30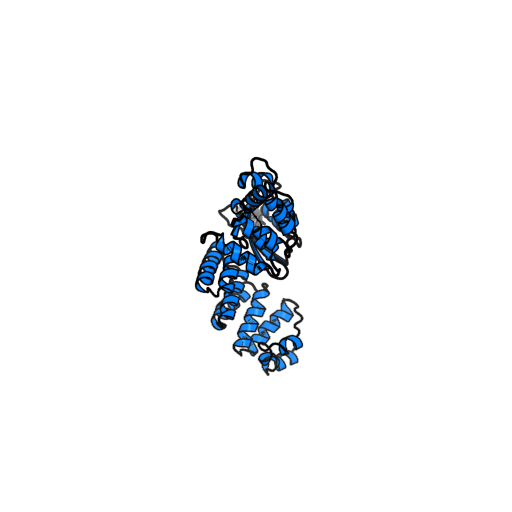9 1.00 94.44 302 THR A CA 1
ATOM 2284 C C . THR A 1 302 ? -20.624 -9.433 12.864 1.00 94.44 302 THR A C 1
ATOM 2286 O O . THR A 1 302 ? -21.337 -10.035 12.066 1.00 94.44 302 THR A O 1
ATOM 2289 N N . ARG A 1 303 ? -19.919 -8.354 12.502 1.00 93.75 303 ARG A N 1
ATOM 2290 C CA . ARG A 1 303 ? -19.947 -7.795 11.140 1.00 93.75 303 ARG A CA 1
ATOM 2291 C C . ARG A 1 303 ? -18.968 -8.500 10.217 1.00 93.75 303 ARG A C 1
ATOM 2293 O O . ARG A 1 303 ? -19.290 -8.719 9.055 1.00 93.75 303 ARG A O 1
ATOM 2300 N N . PHE A 1 304 ? -17.779 -8.808 10.722 1.00 92.12 304 PHE A N 1
ATOM 2301 C CA . PHE A 1 304 ? -16.691 -9.356 9.913 1.00 92.12 304 PHE A CA 1
ATOM 2302 C C . PHE A 1 304 ? -16.464 -10.850 10.155 1.00 92.12 304 PHE A C 1
ATOM 2304 O O . PHE A 1 304 ? -15.612 -11.444 9.501 1.00 92.12 304 PHE A O 1
ATOM 2311 N N . GLY A 1 305 ? -17.216 -11.465 11.077 1.00 93.62 305 GLY A N 1
ATOM 2312 C CA . GLY A 1 305 ? -17.087 -12.886 11.392 1.00 93.62 305 GLY A CA 1
ATOM 2313 C C . GLY A 1 305 ? -15.739 -13.245 12.015 1.00 93.62 305 GLY A C 1
ATOM 2314 O O . GLY A 1 305 ? -15.316 -14.397 11.916 1.00 93.62 305 GLY A O 1
ATOM 2315 N N . LEU A 1 306 ? -15.032 -12.275 12.611 1.00 93.88 306 LEU A N 1
ATOM 2316 C CA . LEU A 1 306 ? -13.718 -12.529 13.191 1.00 93.88 306 LEU A CA 1
ATOM 2317 C C . LEU A 1 306 ? -13.841 -13.409 14.433 1.00 93.88 306 LEU A C 1
ATOM 2319 O O . LEU A 1 306 ? -14.599 -13.111 15.353 1.00 93.88 306 LEU A O 1
ATOM 2323 N N . GLN A 1 307 ? -13.039 -14.470 14.474 1.00 93.69 307 GLN A N 1
ATOM 2324 C CA . GLN A 1 307 ? -12.848 -15.284 15.668 1.00 93.69 307 GLN A CA 1
ATOM 2325 C C . GLN A 1 307 ? -11.661 -14.726 16.447 1.00 93.69 307 GLN A C 1
ATOM 2327 O O . GLN A 1 307 ? -10.507 -14.941 16.081 1.00 93.69 307 GLN A O 1
ATOM 2332 N N . LEU A 1 308 ? -11.954 -13.953 17.490 1.00 93.81 308 LEU A N 1
ATOM 2333 C CA . LEU A 1 308 ? -10.930 -13.320 18.311 1.00 93.81 308 LEU A CA 1
ATOM 2334 C C . LEU A 1 308 ? -10.398 -14.309 19.352 1.00 93.81 308 LEU A C 1
ATOM 2336 O O . LEU A 1 308 ? -11.156 -14.857 20.154 1.00 93.81 308 LEU A O 1
ATOM 2340 N N . ASP A 1 309 ? -9.081 -14.516 19.350 1.00 94.88 309 ASP A N 1
ATOM 2341 C CA . ASP A 1 309 ? -8.399 -15.298 20.377 1.00 94.88 309 ASP A CA 1
ATOM 2342 C C . ASP A 1 309 ? -8.199 -14.440 21.634 1.00 94.88 309 ASP A C 1
ATOM 2344 O O . ASP A 1 309 ? -7.209 -13.723 21.804 1.00 94.88 309 ASP A O 1
ATOM 2348 N N . TRP A 1 310 ? -9.182 -14.506 22.529 1.00 94.75 310 TRP A N 1
ATOM 2349 C CA . TRP A 1 310 ? -9.162 -13.785 23.799 1.00 94.75 310 TRP A CA 1
ATOM 2350 C C . TRP A 1 310 ? -8.041 -14.237 24.738 1.00 94.75 310 TRP A C 1
ATOM 2352 O O . TRP A 1 310 ? -7.618 -13.451 25.583 1.00 94.75 310 TRP A O 1
ATOM 2362 N N . GLN A 1 311 ? -7.537 -15.467 24.596 1.00 94.25 311 GLN A N 1
ATOM 2363 C CA . GLN A 1 311 ? -6.408 -15.954 25.388 1.00 94.25 311 GLN A CA 1
ATOM 2364 C C . GLN A 1 311 ? -5.096 -15.323 24.909 1.00 94.25 311 GLN A C 1
ATOM 2366 O O . GLN A 1 311 ? -4.280 -14.894 25.731 1.00 94.25 311 GLN A O 1
ATOM 2371 N N . ALA A 1 312 ? -4.913 -15.213 23.591 1.00 93.62 312 ALA A N 1
ATOM 2372 C CA . ALA A 1 312 ? -3.794 -14.481 23.010 1.00 93.62 312 ALA A CA 1
ATOM 2373 C C . ALA A 1 312 ? -3.847 -12.993 23.389 1.00 93.62 312 ALA A C 1
ATOM 2375 O O . ALA A 1 312 ? -2.852 -12.451 23.868 1.00 93.62 312 ALA A O 1
ATOM 2376 N N . LEU A 1 313 ? -5.018 -12.351 23.281 1.00 93.62 313 LEU A N 1
ATOM 2377 C CA . LEU A 1 313 ? -5.196 -10.953 23.696 1.00 93.62 313 LEU A CA 1
ATOM 2378 C C . LEU A 1 313 ? -4.931 -10.749 25.196 1.00 93.62 313 LEU A C 1
ATOM 2380 O O . LEU A 1 313 ? -4.329 -9.752 25.575 1.00 93.62 313 LEU A O 1
ATOM 2384 N N . ALA A 1 314 ? -5.301 -11.694 26.064 1.00 94.12 314 ALA A N 1
ATOM 2385 C CA . ALA A 1 314 ? -4.998 -11.604 27.496 1.00 94.12 314 ALA A CA 1
ATOM 2386 C C . ALA A 1 314 ? -3.490 -11.629 27.805 1.00 94.12 314 ALA A C 1
ATOM 2388 O O . ALA A 1 314 ? -3.077 -11.173 28.870 1.00 94.12 314 ALA A O 1
ATOM 2389 N N . SER A 1 315 ? -2.687 -12.183 26.892 1.00 95.12 315 SER A N 1
ATOM 2390 C CA . SER A 1 315 ? -1.231 -12.283 27.015 1.00 95.12 315 SER A CA 1
ATOM 2391 C C . SER A 1 315 ? -0.508 -11.055 26.447 1.00 95.12 315 SER A C 1
ATOM 2393 O O . SER A 1 315 ? 0.683 -10.878 26.702 1.00 95.12 315 SER A O 1
ATOM 2395 N N . ASP A 1 316 ? -1.208 -10.196 25.699 1.00 95.00 316 ASP A N 1
ATOM 2396 C CA . ASP A 1 316 ? -0.684 -8.922 25.211 1.00 95.00 316 ASP A CA 1
ATOM 2397 C C . ASP A 1 316 ? -0.832 -7.835 26.299 1.00 95.00 316 ASP A C 1
ATOM 2399 O O . ASP A 1 316 ? -1.950 -7.587 26.765 1.00 95.00 316 ASP A O 1
ATOM 2403 N N . PRO A 1 317 ? 0.253 -7.145 26.705 1.00 95.69 317 PRO A N 1
ATOM 2404 C CA . PRO A 1 317 ? 0.200 -6.097 27.726 1.00 95.69 317 PRO A CA 1
ATOM 2405 C C . PRO A 1 317 ? -0.791 -4.964 27.435 1.00 95.69 317 PRO A C 1
ATOM 2407 O O . PRO A 1 317 ? -1.312 -4.366 28.375 1.00 95.69 317 PRO A O 1
ATOM 2410 N N . VAL A 1 318 ? -1.059 -4.662 26.160 1.00 94.69 318 VAL A N 1
ATOM 2411 C CA . VAL A 1 318 ? -2.031 -3.639 25.758 1.00 94.69 318 VAL A CA 1
ATOM 2412 C C . VAL A 1 318 ? -3.448 -4.088 26.101 1.00 94.69 318 VAL A C 1
ATOM 2414 O O . VAL A 1 318 ? -4.230 -3.298 26.621 1.00 94.69 318 VAL A O 1
ATOM 2417 N N . TYR A 1 319 ? -3.786 -5.352 25.845 1.00 97.12 319 TYR A N 1
ATOM 2418 C CA . TYR A 1 319 ? -5.155 -5.861 25.966 1.00 97.12 319 TYR A CA 1
ATOM 2419 C C . TYR A 1 319 ? -5.443 -6.563 27.296 1.00 97.12 319 TYR A C 1
ATOM 2421 O O . TYR A 1 319 ? -6.607 -6.667 27.689 1.00 97.12 319 TYR A O 1
ATOM 2429 N N . MET A 1 320 ? -4.415 -6.982 28.036 1.00 97.44 320 MET A N 1
ATOM 2430 C CA . MET A 1 320 ? -4.548 -7.624 29.345 1.00 97.44 320 MET A CA 1
ATOM 2431 C C . MET A 1 320 ? -5.446 -6.835 30.327 1.00 97.44 320 MET A C 1
ATOM 2433 O O . MET A 1 320 ? -6.311 -7.461 30.951 1.00 97.44 320 MET A O 1
ATOM 2437 N N . PRO A 1 321 ? -5.332 -5.496 30.480 1.00 97.38 321 PRO A N 1
ATOM 2438 C CA . PRO A 1 321 ? -6.225 -4.738 31.363 1.00 97.38 321 PRO A CA 1
ATOM 2439 C C . PRO A 1 321 ? -7.692 -4.813 30.927 1.00 97.38 321 PRO A C 1
ATOM 2441 O O . PRO A 1 321 ? -8.582 -4.976 31.761 1.00 97.38 321 PRO A O 1
ATOM 2444 N N . PHE A 1 322 ? -7.941 -4.758 29.617 1.00 98.12 322 PHE A N 1
ATOM 2445 C CA . PHE A 1 322 ? -9.281 -4.858 29.051 1.00 98.12 322 PHE A CA 1
ATOM 2446 C C . PHE A 1 322 ? -9.894 -6.243 29.279 1.00 98.12 322 PHE A C 1
ATOM 2448 O O . PHE A 1 322 ? -11.016 -6.328 29.777 1.00 98.12 322 PHE A O 1
ATOM 2455 N N . VAL A 1 323 ? -9.168 -7.328 28.991 1.00 97.25 323 VAL A N 1
ATOM 2456 C CA . VAL A 1 323 ? -9.680 -8.702 29.167 1.00 97.25 323 VAL A CA 1
ATOM 2457 C C . VAL A 1 323 ? -9.985 -9.005 30.643 1.00 97.25 323 VAL A C 1
ATOM 2459 O O . VAL A 1 323 ? -10.940 -9.713 30.960 1.00 97.25 323 VAL A O 1
ATOM 2462 N N . ASN A 1 324 ? -9.240 -8.402 31.571 1.00 96.44 324 ASN A N 1
ATOM 2463 C CA . ASN A 1 324 ? -9.487 -8.518 33.010 1.00 96.44 324 ASN A CA 1
ATOM 2464 C C . ASN A 1 324 ? -10.502 -7.496 33.557 1.00 96.44 324 ASN A C 1
ATOM 2466 O O . ASN A 1 324 ? -10.762 -7.469 34.766 1.00 96.44 324 ASN A O 1
ATOM 2470 N N . SER A 1 325 ? -11.100 -6.660 32.708 1.00 97.88 325 SER A N 1
ATOM 2471 C CA . SER A 1 325 ? -12.037 -5.622 33.136 1.00 97.88 325 SER A CA 1
ATOM 2472 C C . SER A 1 325 ? -13.436 -6.179 33.463 1.00 97.88 325 SER A C 1
ATOM 2474 O O . SER A 1 325 ? -13.848 -7.219 32.935 1.00 97.88 325 SER A O 1
ATOM 2476 N N . PRO A 1 326 ? -14.215 -5.493 34.324 1.00 97.88 326 PRO A N 1
ATOM 2477 C CA . PRO A 1 326 ? -15.633 -5.798 34.514 1.00 97.88 326 PRO A CA 1
ATOM 2478 C C . PRO A 1 326 ? -16.448 -5.711 33.216 1.00 97.88 326 PRO A C 1
ATOM 2480 O O . PRO A 1 326 ? -17.278 -6.588 32.984 1.00 97.88 326 PRO A O 1
ATOM 2483 N N . ALA A 1 327 ? -16.166 -4.714 32.368 1.00 97.38 327 ALA A N 1
ATOM 2484 C CA . ALA A 1 327 ? -16.840 -4.501 31.086 1.00 97.38 327 ALA A CA 1
ATOM 2485 C C . ALA A 1 327 ? -16.723 -5.735 30.180 1.00 97.38 327 ALA A C 1
ATOM 2487 O O . ALA A 1 327 ? -17.728 -6.274 29.718 1.00 97.38 327 ALA A O 1
ATOM 2488 N N . PHE A 1 328 ? -15.505 -6.264 30.009 1.00 97.25 328 PHE A N 1
ATOM 2489 C CA . PHE A 1 328 ? -15.281 -7.475 29.218 1.00 97.25 328 PHE A CA 1
ATOM 2490 C C . PHE A 1 328 ? -16.011 -8.693 29.796 1.00 97.25 328 PHE A C 1
ATOM 2492 O O . PHE A 1 328 ? -16.685 -9.410 29.058 1.00 97.25 328 PHE A O 1
ATOM 2499 N N . ARG A 1 329 ? -15.927 -8.926 31.116 1.00 97.06 329 ARG A N 1
ATOM 2500 C CA . ARG A 1 329 ? -16.634 -10.050 31.760 1.00 97.06 329 ARG A CA 1
ATOM 2501 C C . ARG A 1 329 ? -18.147 -9.966 31.568 1.00 97.06 329 ARG A C 1
ATOM 2503 O O . ARG A 1 329 ? -18.774 -10.982 31.280 1.00 97.06 329 ARG A O 1
ATOM 2510 N N . HIS A 1 330 ? -18.723 -8.775 31.718 1.00 96.75 330 HIS A N 1
ATOM 2511 C CA . HIS A 1 330 ? -20.149 -8.550 31.501 1.00 96.75 330 HIS A CA 1
ATOM 2512 C C . HIS A 1 330 ? -20.543 -8.806 30.040 1.00 96.75 330 HIS A C 1
ATOM 2514 O O . HIS A 1 330 ? -21.483 -9.554 29.766 1.00 96.75 330 HIS A O 1
ATOM 2520 N N . TRP A 1 331 ? -19.778 -8.253 29.100 1.00 95.94 331 TRP A N 1
ATOM 2521 C CA . TRP A 1 331 ? -19.991 -8.443 27.669 1.00 95.94 331 TRP A CA 1
ATOM 2522 C C . TRP A 1 331 ? -19.905 -9.916 27.243 1.00 95.94 331 TRP A C 1
ATOM 2524 O O . TRP A 1 331 ? -20.768 -10.399 26.515 1.00 95.94 331 TRP A O 1
ATOM 2534 N N . ARG A 1 332 ? -18.923 -10.671 27.754 1.00 94.50 332 ARG A N 1
ATOM 2535 C CA . ARG A 1 332 ? -18.793 -12.115 27.488 1.00 94.50 332 ARG A CA 1
ATOM 2536 C C . ARG A 1 332 ? -19.901 -12.964 28.111 1.00 94.50 332 ARG A C 1
ATOM 2538 O O . ARG A 1 332 ? -20.169 -14.036 27.590 1.00 94.50 332 ARG A O 1
ATOM 2545 N N . ALA A 1 333 ? -20.513 -12.524 29.211 1.00 93.69 333 ALA A N 1
ATOM 2546 C CA . ALA A 1 333 ? -21.604 -13.248 29.869 1.00 93.69 333 ALA A CA 1
ATOM 2547 C C . ALA A 1 333 ? -22.979 -13.010 29.220 1.00 93.69 333 ALA A C 1
ATOM 2549 O O . ALA A 1 333 ? -23.913 -13.763 29.479 1.00 93.69 333 ALA A O 1
ATOM 2550 N N . THR A 1 334 ? -23.118 -11.947 28.423 1.00 90.38 334 THR A N 1
ATOM 2551 C CA . THR A 1 334 ? -24.385 -11.522 27.798 1.00 90.38 334 THR A CA 1
ATOM 2552 C C . THR A 1 334 ? -24.470 -11.842 26.305 1.00 90.38 334 THR A C 1
ATOM 2554 O O . THR A 1 334 ? -25.467 -11.505 25.664 1.00 90.38 334 THR A O 1
ATOM 2557 N N . ARG A 1 335 ? -23.444 -12.496 25.757 1.00 76.88 335 ARG A N 1
ATOM 2558 C CA . ARG A 1 335 ? -23.366 -12.960 24.371 1.00 76.88 335 ARG A CA 1
ATOM 2559 C C . ARG A 1 335 ? -23.455 -14.473 24.278 1.00 76.88 335 ARG A C 1
ATOM 2561 O O . ARG A 1 335 ? -22.935 -15.153 25.186 1.00 76.88 335 ARG A O 1
#

Sequence (335 aa):
MVIETACRGLLRLVLAALLLASLPQARAEPAPYAALEHALDGTTLGPLMGLLDTAALARDAGLAERPVPEALLRRFGSQRLQGHRLYEQPDSGQLLLRLDLAPQGLNWLTLAYHGQSPKPVRDWYDHALGASLSDLARSMVALADDRAGRAFLAALGDPGTALASFRALPAALRSADSARLLLSACAGNACHADALILLDQLAAESTEGLWQLDIAVLGRDWRRFDRVMAHLNNTLGPDPGLVWLSGNARLQRGDCAGALAQALPAAERWPGYLPLYPLITQCLVMSERFEDATVWFGHMETRFGLQLDWQALASDPVYMPFVNSPAFRHWRATR

pLDDT: mean 84.63, std 16.68, range [24.78, 98.38]

Radius of gyration: 26.13 Å; chains: 1; bounding box: 103×37×65 Å